Protein AF-A0A5B8SWQ3-F1 (afdb_monomer)

Solvent-accessible surface area (backbone atoms only — not comparable to full-atom values): 14819 Å² total; per-residue (Å²): 138,82,83,79,79,80,70,76,57,72,68,57,58,53,52,53,54,49,52,53,52,50,50,62,66,48,45,61,58,55,51,45,50,51,42,52,52,54,41,37,52,53,19,54,50,45,54,54,50,37,65,68,55,54,68,69,57,44,51,53,53,48,53,53,46,51,52,53,40,67,71,44,78,71,27,40,49,42,70,56,51,65,43,60,59,33,89,60,87,44,64,64,81,77,57,51,42,89,100,29,86,31,43,30,31,42,36,28,61,94,72,74,41,47,32,28,25,26,52,11,35,23,39,76,41,37,71,72,31,29,9,33,39,59,47,33,26,68,80,80,84,49,73,31,32,26,18,35,38,33,23,50,41,71,49,96,69,47,61,78,38,51,59,60,81,74,63,50,72,74,41,57,38,35,41,36,37,76,61,43,77,46,28,27,35,24,72,47,74,50,78,38,51,49,69,65,37,78,92,47,40,52,48,79,67,49,33,38,41,33,40,38,26,54,22,58,83,95,66,50,74,26,31,36,40,43,30,18,38,68,49,75,87,62,81,79,70,77,77,71,67,81,55,55,62,58,53,48,51,49,49,50,51,51,50,53,49,49,52,52,50,53,52,52,51,53,53,53,54,55,60,74,76,105

Secondary structure (DSSP, 8-state):
---------HHHHHHHHHHHHHHHHHHHHHHHHHHHHHHHHHHHHHHHHHHTS-HHHHHHHHHHHHHHHHH--S---HHHHHTTT-SS--------BTTBS-SEEEEEGGGTEEEEEEES--HHHHHHSEEEPTTSPP-SS-TT-EEEEE--S-BTTB-TTTTGGG--TT-EEEEEETTEEEEEEEEEEEEE-TT--GGGS--SS--EEEEEEEESTTT--EEEEEEEEEES--PPPP---TTHHHHHHHHHHHHHHHHHHHHHHHHHHHHH--

Structure (mmCIF, N/CA/C/O backbone):
data_AF-A0A5B8SWQ3-F1
#
_entry.id   AF-A0A5B8SWQ3-F1
#
loop_
_atom_site.group_PDB
_atom_site.id
_atom_site.type_symbol
_atom_site.label_atom_id
_atom_site.label_alt_id
_atom_site.label_comp_id
_atom_site.label_asym_id
_atom_site.label_entity_id
_atom_site.label_seq_id
_atom_site.pdbx_PDB_ins_code
_atom_site.Cartn_x
_atom_site.Cartn_y
_atom_site.Cartn_z
_atom_site.occupancy
_atom_site.B_iso_or_equiv
_atom_site.auth_seq_id
_atom_site.auth_comp_id
_atom_site.auth_asym_id
_atom_site.auth_atom_id
_atom_site.pdbx_PDB_model_num
ATOM 1 N N . MET A 1 1 ? -12.569 6.652 72.440 1.00 40.75 1 MET A N 1
ATOM 2 C CA . MET A 1 1 ? -12.370 7.111 71.049 1.00 40.75 1 MET A CA 1
ATOM 3 C C . MET A 1 1 ? -12.321 5.880 70.159 1.00 40.75 1 MET A C 1
ATOM 5 O O . MET A 1 1 ? -11.334 5.165 70.205 1.00 40.75 1 MET A O 1
ATOM 9 N N . VAL A 1 2 ? -13.402 5.562 69.443 1.00 41.56 2 VAL A N 1
ATOM 10 C CA . VAL A 1 2 ? -13.429 4.425 68.505 1.00 41.56 2 VAL A CA 1
ATOM 11 C C . VAL A 1 2 ? -13.401 5.006 67.098 1.00 41.56 2 VAL A C 1
ATOM 13 O O . VAL A 1 2 ? -14.299 5.759 66.724 1.00 41.56 2 VAL A O 1
ATOM 16 N N . ALA A 1 3 ? -12.333 4.711 66.360 1.00 46.09 3 ALA A N 1
ATOM 17 C CA . ALA A 1 3 ? -12.149 5.136 64.982 1.00 46.09 3 ALA A CA 1
ATOM 18 C C . ALA A 1 3 ? -13.256 4.531 64.103 1.00 46.09 3 ALA A C 1
ATOM 20 O O . ALA A 1 3 ? -13.408 3.310 64.032 1.00 46.09 3 ALA A O 1
ATOM 21 N N . ARG A 1 4 ? -14.050 5.384 63.442 1.00 47.22 4 ARG A N 1
ATOM 22 C CA . ARG A 1 4 ? -14.912 4.949 62.340 1.00 47.22 4 ARG A CA 1
ATOM 23 C C . ARG A 1 4 ? -14.001 4.591 61.173 1.00 47.22 4 ARG A C 1
ATOM 25 O O . ARG A 1 4 ? -13.456 5.469 60.516 1.00 47.22 4 ARG A O 1
ATOM 32 N N . ASN A 1 5 ? -13.839 3.297 60.929 1.00 51.16 5 ASN A N 1
ATOM 33 C CA . ASN A 1 5 ? -13.361 2.821 59.642 1.00 51.16 5 ASN A CA 1
ATOM 34 C C . ASN A 1 5 ? -14.458 3.126 58.619 1.00 51.16 5 ASN A C 1
ATOM 36 O O . ASN A 1 5 ? -15.431 2.379 58.505 1.00 51.16 5 ASN A O 1
ATOM 40 N N . ASP A 1 6 ? -14.315 4.244 57.910 1.00 56.41 6 ASP A N 1
ATOM 41 C CA . ASP A 1 6 ? -15.165 4.613 56.782 1.00 56.41 6 ASP A CA 1
ATOM 42 C C . ASP A 1 6 ? -14.929 3.617 55.636 1.00 56.41 6 ASP A C 1
ATOM 44 O O . ASP A 1 6 ? -14.142 3.830 54.715 1.00 56.41 6 ASP A O 1
ATOM 48 N N . CYS A 1 7 ? -15.606 2.469 55.714 1.00 56.03 7 CYS A N 1
ATOM 49 C CA . CYS A 1 7 ? -15.747 1.553 54.594 1.00 56.03 7 CYS A CA 1
ATOM 50 C C . CYS A 1 7 ? -16.421 2.313 53.451 1.00 56.03 7 CYS A C 1
ATOM 52 O O . CYS A 1 7 ? -17.582 2.716 53.567 1.00 56.03 7 CYS A O 1
ATOM 54 N N . MET A 1 8 ? -15.703 2.486 52.338 1.00 57.44 8 MET A N 1
ATOM 55 C CA . MET A 1 8 ? -16.282 3.029 51.113 1.00 57.44 8 MET A CA 1
ATOM 56 C C . MET A 1 8 ? -17.614 2.320 50.811 1.00 57.44 8 MET A C 1
ATOM 58 O O . MET A 1 8 ? -17.672 1.085 50.853 1.00 57.44 8 MET A O 1
ATOM 62 N N . PRO A 1 9 ? -18.699 3.051 50.491 1.00 68.12 9 PRO A N 1
ATOM 63 C CA . PRO A 1 9 ? -19.989 2.420 50.248 1.00 68.12 9 PRO A CA 1
ATOM 64 C C . PRO A 1 9 ? -19.844 1.426 49.091 1.00 68.12 9 PRO A C 1
ATOM 66 O O . PRO A 1 9 ? -19.345 1.809 48.036 1.00 68.12 9 PRO A O 1
ATOM 69 N N . LYS A 1 10 ? -20.316 0.177 49.240 1.00 67.00 10 LYS A N 1
ATOM 70 C CA . LYS A 1 10 ? -20.204 -0.907 48.226 1.00 67.00 10 LYS A CA 1
ATOM 71 C C . LYS A 1 10 ? -20.553 -0.485 46.783 1.00 67.00 10 LYS A C 1
ATOM 73 O O . LYS A 1 10 ? -20.048 -1.060 45.819 1.00 67.00 10 LYS A O 1
ATOM 78 N N . LYS A 1 11 ? -21.394 0.544 46.625 1.00 67.00 11 LYS A N 1
ATOM 79 C CA . LYS A 1 11 ? -21.750 1.150 45.332 1.00 67.00 11 LYS A CA 1
ATOM 80 C C . LYS A 1 11 ? -20.568 1.835 44.629 1.00 67.00 11 LYS A C 1
ATOM 82 O O . LYS A 1 11 ? -20.451 1.712 43.420 1.00 67.00 11 LYS A O 1
ATOM 87 N N . TRP A 1 12 ? -19.673 2.497 45.363 1.00 72.50 12 TRP A N 1
ATOM 88 C CA . TRP A 1 12 ? -18.502 3.182 44.802 1.00 72.50 12 TRP A CA 1
ATOM 89 C C . TRP A 1 12 ? -17.465 2.209 44.249 1.00 72.50 12 TRP A C 1
ATOM 91 O O . TRP A 1 12 ? -16.939 2.429 43.161 1.00 72.50 12 TRP A O 1
ATOM 101 N N . PHE A 1 13 ? -17.221 1.109 44.962 1.00 77.94 13 PHE A N 1
ATOM 102 C CA . PHE A 1 13 ? -16.322 0.057 44.493 1.00 77.94 13 PHE A CA 1
ATOM 103 C C . PHE A 1 13 ? -16.806 -0.537 43.161 1.00 77.94 13 PHE A C 1
ATOM 105 O O . PHE A 1 13 ? -16.041 -0.634 42.206 1.00 77.94 13 PHE A O 1
ATOM 112 N N . SER A 1 14 ? -18.105 -0.836 43.065 1.00 75.31 14 SER A N 1
ATOM 113 C CA . SER A 1 14 ? -18.714 -1.389 41.846 1.00 75.31 14 SER A CA 1
ATOM 114 C C . SER A 1 14 ? -18.610 -0.426 40.654 1.00 75.31 14 SER A C 1
ATOM 116 O O . SER A 1 14 ? -18.274 -0.842 39.547 1.00 75.31 14 SER A O 1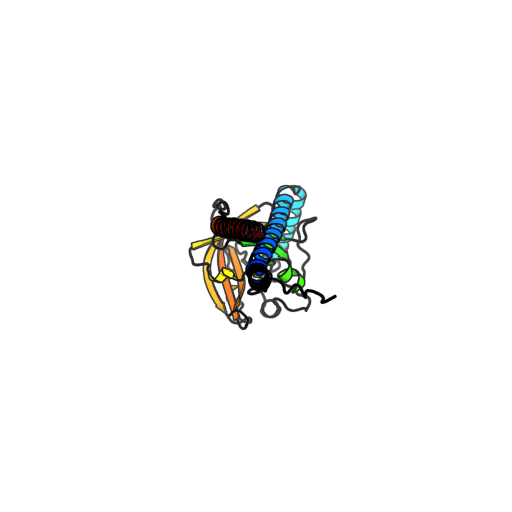
ATOM 118 N N . THR A 1 15 ? -18.833 0.872 40.880 1.00 77.94 15 THR A N 1
ATOM 119 C CA . THR A 1 15 ? -18.678 1.910 39.849 1.00 77.94 15 THR A CA 1
ATOM 120 C C . THR A 1 15 ? -17.238 2.026 39.350 1.00 77.94 15 THR A C 1
ATOM 122 O O . THR A 1 15 ? -17.013 2.154 38.148 1.00 77.94 15 THR A O 1
ATOM 125 N N . LEU A 1 16 ? -16.257 1.968 40.252 1.00 81.38 16 LEU A N 1
ATOM 126 C CA . LEU A 1 16 ? -14.844 2.107 39.902 1.00 81.38 16 LEU A CA 1
ATOM 127 C C . LEU A 1 16 ? -14.340 0.908 39.086 1.00 81.38 16 LEU A C 1
ATOM 129 O O . LEU A 1 16 ? -13.642 1.091 38.091 1.00 81.38 16 LEU A O 1
ATOM 133 N N . VAL A 1 17 ? -14.765 -0.305 39.449 1.00 87.12 17 VAL A N 1
ATOM 134 C CA . VAL A 1 17 ? -14.481 -1.525 38.676 1.00 87.12 17 VAL A CA 1
ATOM 135 C C . VAL A 1 17 ? -15.107 -1.452 37.279 1.00 87.12 17 VAL A C 1
ATOM 137 O O . VAL A 1 17 ? -14.447 -1.783 36.296 1.00 87.12 17 VAL A O 1
ATOM 140 N N . PHE A 1 18 ? -16.347 -0.963 37.164 1.00 85.50 18 PHE A N 1
ATOM 141 C CA . PHE A 1 18 ? -17.003 -0.785 35.865 1.00 85.50 18 PHE A CA 1
ATOM 142 C C . PHE A 1 18 ? -16.277 0.240 34.979 1.00 85.50 18 PHE A C 1
ATOM 144 O O . PHE A 1 18 ? -16.038 -0.028 33.803 1.00 85.50 18 PHE A O 1
ATOM 151 N N . LEU A 1 19 ? -15.884 1.390 35.541 1.00 82.56 19 LEU A N 1
ATOM 152 C CA . LEU A 1 19 ? -15.109 2.422 34.842 1.00 82.56 19 LEU A CA 1
ATOM 153 C C . LEU A 1 19 ? -13.792 1.870 34.300 1.00 82.56 19 LEU A C 1
ATOM 155 O O . LEU A 1 19 ? -13.460 2.086 33.135 1.00 82.56 19 LEU A O 1
ATOM 159 N N . LEU A 1 20 ? -13.069 1.127 35.136 1.00 87.94 20 LEU A N 1
ATOM 160 C CA . LEU A 1 20 ? -11.820 0.491 34.744 1.00 87.94 20 LEU A CA 1
ATOM 161 C C . LEU A 1 20 ? -12.048 -0.499 33.590 1.00 87.94 20 LEU A C 1
ATOM 163 O O . LEU A 1 20 ? -11.328 -0.452 32.594 1.00 87.94 20 LEU A O 1
ATOM 167 N N . GLY A 1 21 ? -13.089 -1.334 33.677 1.00 87.88 21 GLY A N 1
ATOM 168 C CA . GLY A 1 21 ? -13.463 -2.270 32.614 1.00 87.88 21 GLY A CA 1
ATOM 169 C C . GLY A 1 21 ? -13.835 -1.579 31.298 1.00 87.88 21 GLY A C 1
ATOM 170 O O . GLY A 1 21 ? -13.396 -2.006 30.231 1.00 87.88 21 GLY A O 1
ATOM 171 N N . PHE A 1 22 ? -14.582 -0.475 31.360 1.00 84.69 22 PHE A N 1
ATOM 172 C CA . PHE A 1 22 ? -14.957 0.303 30.179 1.00 84.69 22 PHE A CA 1
ATOM 173 C C . PHE A 1 22 ? -13.742 0.953 29.507 1.00 84.69 22 PHE A C 1
ATOM 175 O O . PHE A 1 22 ? -13.608 0.884 28.287 1.00 84.69 22 PHE A O 1
ATOM 182 N N . VAL A 1 23 ? -12.819 1.531 30.284 1.00 85.50 23 VAL A N 1
ATOM 183 C CA . VAL A 1 23 ? -11.571 2.103 29.749 1.00 85.50 23 VAL A CA 1
ATOM 184 C C . VAL A 1 23 ? -10.739 1.029 29.051 1.00 85.50 23 VAL A C 1
ATOM 186 O O . VAL A 1 23 ? -10.285 1.248 27.928 1.00 85.50 23 VAL A O 1
ATOM 189 N N . ILE A 1 24 ? -10.591 -0.147 29.670 1.00 89.56 24 ILE A N 1
ATOM 190 C CA . ILE A 1 24 ? -9.885 -1.284 29.067 1.00 89.56 24 ILE A CA 1
ATOM 191 C C . ILE A 1 24 ? -10.553 -1.684 27.745 1.00 89.56 24 ILE A C 1
ATOM 193 O O . ILE A 1 24 ? -9.863 -1.806 26.735 1.00 89.56 24 ILE A O 1
ATOM 197 N N . PHE A 1 25 ? -11.884 -1.806 27.721 1.00 86.81 25 PHE A N 1
ATOM 198 C CA . PHE A 1 25 ? -12.645 -2.193 26.531 1.00 86.81 25 PHE A CA 1
ATOM 199 C C . PHE A 1 25 ? -12.560 -1.173 25.384 1.00 86.81 25 PHE A C 1
ATOM 201 O O . PHE A 1 25 ? -12.414 -1.561 24.227 1.00 86.81 25 PHE A O 1
ATOM 208 N N . VAL A 1 26 ? -12.633 0.128 25.681 1.00 82.88 26 VAL A N 1
ATOM 209 C CA . VAL A 1 26 ? -12.618 1.196 24.664 1.00 82.88 26 VAL A CA 1
ATOM 210 C C . VAL A 1 26 ? -11.203 1.487 24.148 1.00 82.88 26 VAL A C 1
ATOM 212 O O . VAL A 1 26 ? -11.034 1.868 22.987 1.00 82.88 26 VAL A O 1
ATOM 215 N N . SER A 1 27 ? -10.174 1.274 24.974 1.00 84.50 27 SER A N 1
ATOM 216 C CA . SER A 1 27 ? -8.779 1.568 24.627 1.00 84.50 27 SER A CA 1
ATOM 217 C C . SER A 1 27 ? -8.283 0.982 23.289 1.00 84.50 27 SER A C 1
ATOM 219 O O . SER A 1 27 ? -7.715 1.761 22.516 1.00 84.50 27 SER A O 1
ATOM 221 N N . PRO A 1 28 ? -8.514 -0.302 22.921 1.00 80.38 28 PRO A N 1
ATOM 222 C CA . PRO A 1 28 ? -8.038 -0.834 21.643 1.00 80.38 28 PRO A CA 1
ATOM 223 C C . PRO A 1 28 ? -8.661 -0.124 20.435 1.00 80.38 28 PRO A C 1
ATOM 225 O O . PRO A 1 28 ? -7.962 0.120 19.454 1.00 80.38 28 PRO A O 1
ATOM 228 N N . PHE A 1 29 ? -9.935 0.278 20.507 1.00 78.69 29 PHE A N 1
ATOM 229 C CA . PHE A 1 29 ? -10.613 0.981 19.412 1.00 78.69 29 PHE A CA 1
ATOM 230 C C . PHE A 1 29 ? -10.055 2.393 19.210 1.00 78.69 29 PHE A C 1
ATOM 232 O O . PHE A 1 29 ? -9.811 2.808 18.075 1.00 78.69 29 PHE A O 1
ATOM 239 N N . LEU A 1 30 ? -9.794 3.117 20.303 1.00 78.44 30 LEU A N 1
ATOM 240 C CA . LEU A 1 30 ? -9.184 4.449 20.240 1.00 78.44 30 LEU A CA 1
ATOM 241 C C . LEU A 1 30 ? -7.762 4.389 19.674 1.00 78.44 30 LEU A C 1
ATOM 243 O O . LEU A 1 30 ? -7.411 5.184 18.799 1.00 78.44 30 LEU A O 1
ATOM 247 N N . LEU A 1 31 ? -6.958 3.424 20.131 1.00 79.94 31 LEU A N 1
ATOM 248 C CA . LEU A 1 31 ? -5.599 3.217 19.630 1.00 79.94 31 LEU A CA 1
ATOM 249 C C . LEU A 1 31 ? -5.601 2.822 18.150 1.00 79.94 31 LEU A C 1
ATOM 251 O O . LEU A 1 31 ? -4.835 3.379 17.363 1.00 79.94 31 LEU A O 1
ATOM 255 N N . GLN A 1 32 ? -6.499 1.922 17.740 1.00 72.38 32 GLN A N 1
ATOM 256 C CA . GLN A 1 32 ? -6.633 1.512 16.343 1.00 72.38 32 GLN A CA 1
ATOM 257 C C . GLN A 1 32 ? -7.029 2.690 15.441 1.00 72.38 32 GLN A C 1
ATOM 259 O O . GLN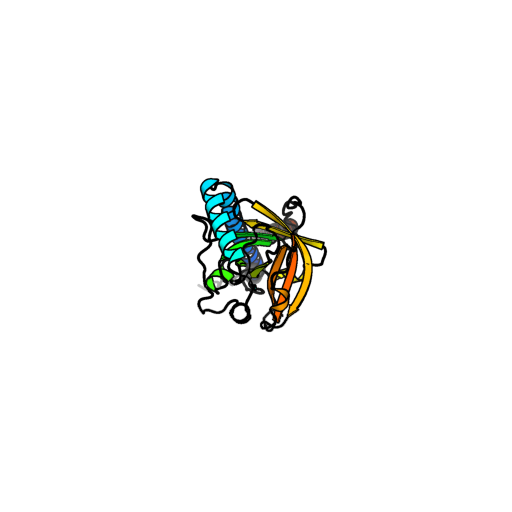 A 1 32 ? -6.417 2.891 14.389 1.00 72.38 32 GLN A O 1
ATOM 264 N N . GLY A 1 33 ? -7.990 3.514 15.873 1.00 73.31 33 GLY A N 1
ATOM 265 C CA . GLY A 1 33 ? -8.382 4.735 15.166 1.00 73.31 33 GLY A CA 1
ATOM 266 C C . GLY A 1 33 ? -7.234 5.742 15.052 1.00 73.31 33 GLY A C 1
ATOM 267 O O . GLY A 1 33 ? -6.962 6.257 13.965 1.00 73.31 33 GLY A O 1
ATOM 268 N N . TYR A 1 34 ? -6.496 5.969 16.141 1.00 79.12 34 TYR A N 1
ATOM 269 C CA . TYR A 1 34 ? -5.313 6.831 16.146 1.00 79.12 34 TYR A CA 1
ATOM 270 C C . TYR A 1 34 ? -4.245 6.357 15.147 1.00 79.12 34 TYR A C 1
ATOM 272 O O . TYR A 1 34 ? -3.711 7.154 14.368 1.00 79.12 34 TYR A O 1
ATOM 280 N N . HIS A 1 35 ? -3.948 5.055 15.123 1.00 76.31 35 HIS A N 1
ATOM 281 C CA . HIS A 1 35 ? -2.972 4.490 14.194 1.00 76.31 35 HIS A CA 1
ATOM 282 C C . HIS A 1 35 ? -3.412 4.618 12.734 1.00 76.31 35 HIS A C 1
ATOM 284 O O . HIS A 1 35 ? -2.594 5.010 11.896 1.00 76.31 35 HIS A O 1
ATOM 290 N N . ALA A 1 36 ? -4.691 4.369 12.437 1.00 72.88 36 ALA A N 1
ATOM 291 C CA . ALA A 1 36 ? -5.248 4.556 11.100 1.00 72.88 36 ALA A CA 1
ATOM 292 C C . ALA A 1 36 ? -5.110 6.017 10.639 1.00 72.88 36 ALA A C 1
ATOM 294 O O . ALA A 1 36 ? -4.574 6.283 9.560 1.00 72.88 36 ALA A O 1
ATOM 295 N N . LEU A 1 37 ? -5.485 6.983 11.486 1.00 76.69 37 LEU A N 1
ATOM 296 C CA . LEU A 1 37 ? -5.338 8.408 11.179 1.00 76.69 37 LEU A CA 1
ATOM 297 C C . LEU A 1 37 ? -3.880 8.782 10.904 1.00 76.69 37 LEU A C 1
ATOM 299 O O . LEU A 1 37 ? -3.591 9.425 9.895 1.00 76.69 37 LEU A O 1
ATOM 303 N N . ARG A 1 38 ? -2.939 8.333 11.738 1.00 80.25 38 ARG A N 1
ATOM 304 C CA . ARG A 1 38 ? -1.516 8.633 11.542 1.00 80.25 38 ARG A CA 1
ATOM 305 C C . ARG A 1 38 ? -0.988 8.103 10.204 1.00 80.25 38 ARG A C 1
ATOM 307 O O . ARG A 1 38 ? -0.227 8.806 9.544 1.00 80.25 38 ARG A O 1
ATOM 314 N N . GLN A 1 39 ? -1.396 6.903 9.780 1.00 74.94 39 GLN A N 1
ATOM 315 C CA . GLN A 1 39 ? -0.998 6.342 8.481 1.00 74.94 39 GLN A CA 1
ATOM 316 C C . GLN A 1 39 ? -1.523 7.184 7.313 1.00 74.94 39 GLN A C 1
ATOM 318 O O . GLN A 1 39 ? -0.750 7.553 6.426 1.00 74.94 39 GLN A O 1
ATOM 323 N N . THR A 1 40 ? -2.800 7.574 7.365 1.00 81.94 40 THR A N 1
ATOM 324 C CA . THR A 1 40 ? -3.392 8.441 6.335 1.00 81.94 40 THR A CA 1
ATOM 325 C C . THR A 1 40 ? -2.741 9.823 6.281 1.00 81.94 40 THR A C 1
ATOM 327 O O . THR A 1 40 ? -2.576 10.384 5.204 1.00 81.94 40 THR A O 1
ATOM 330 N N . GLN A 1 41 ? -2.312 10.378 7.417 1.00 85.75 41 GLN A N 1
ATOM 331 C CA . GLN A 1 41 ? -1.615 11.664 7.451 1.00 85.75 41 GLN A CA 1
ATOM 332 C C . GLN A 1 41 ? -0.242 11.606 6.779 1.00 85.75 41 GLN A C 1
ATOM 334 O O . GLN A 1 41 ? 0.142 12.574 6.121 1.00 85.75 41 GLN A O 1
ATOM 339 N N . VAL A 1 42 ? 0.496 10.501 6.940 1.00 87.62 42 VAL A N 1
ATOM 340 C CA . VAL A 1 42 ? 1.777 10.294 6.248 1.00 87.62 42 VAL A CA 1
ATOM 341 C C . VAL A 1 42 ? 1.541 10.207 4.745 1.00 87.62 42 VAL A C 1
ATOM 343 O O . VAL A 1 42 ? 2.162 10.970 4.016 1.00 87.62 42 VAL A O 1
ATOM 346 N N . ALA A 1 43 ? 0.599 9.377 4.291 1.00 87.50 43 ALA A N 1
ATOM 347 C CA . ALA A 1 43 ? 0.255 9.263 2.873 1.00 87.50 43 ALA A CA 1
ATOM 348 C C . ALA A 1 43 ? -0.155 10.621 2.264 1.00 87.50 43 ALA A C 1
ATOM 350 O O . ALA A 1 43 ? 0.458 11.077 1.305 1.00 87.50 43 ALA A O 1
ATOM 351 N N . ARG A 1 44 ? -1.038 11.378 2.929 1.00 89.00 44 ARG A N 1
ATOM 352 C CA . ARG A 1 44 ? -1.418 12.733 2.487 1.00 89.00 44 ARG A CA 1
ATOM 353 C C . ARG A 1 44 ? -0.245 13.713 2.400 1.00 89.00 44 ARG A C 1
ATOM 355 O O . ARG A 1 44 ? -0.303 14.662 1.622 1.00 89.00 44 ARG A O 1
ATOM 362 N N . LYS A 1 45 ? 0.790 13.568 3.239 1.00 89.88 45 LYS A N 1
ATOM 363 C CA . LYS A 1 45 ? 2.013 14.385 3.130 1.00 89.88 45 LYS A CA 1
ATOM 364 C C . LYS A 1 45 ? 2.802 14.016 1.873 1.00 89.88 45 LYS A C 1
ATOM 366 O O . LYS A 1 45 ? 3.282 14.930 1.210 1.00 89.88 45 LYS A O 1
ATOM 371 N N . VAL A 1 46 ? 2.896 12.723 1.549 1.00 89.19 46 VAL A N 1
ATOM 372 C CA . VAL A 1 46 ? 3.516 12.233 0.306 1.00 89.19 46 VAL A CA 1
ATOM 373 C C . VAL A 1 46 ? 2.784 12.807 -0.906 1.00 89.19 46 VAL A C 1
ATOM 375 O O . VAL A 1 46 ? 3.430 13.414 -1.753 1.00 89.19 46 VAL A O 1
ATOM 378 N N . ASP A 1 47 ? 1.450 12.724 -0.942 1.00 89.75 47 ASP A N 1
ATOM 379 C CA . ASP A 1 47 ? 0.651 13.244 -2.063 1.00 89.75 47 ASP A CA 1
ATOM 380 C C . ASP A 1 47 ? 0.858 14.746 -2.260 1.00 89.75 47 ASP A C 1
ATOM 382 O O . ASP A 1 47 ? 1.145 15.200 -3.368 1.00 89.75 47 ASP A O 1
ATOM 386 N N . ARG A 1 48 ? 0.787 15.526 -1.171 1.00 89.38 48 ARG A N 1
ATOM 387 C CA . ARG A 1 48 ? 1.050 16.970 -1.231 1.00 89.38 48 ARG A CA 1
ATOM 388 C C . ARG A 1 48 ? 2.459 17.263 -1.725 1.00 89.38 48 ARG A C 1
ATOM 390 O O . ARG A 1 48 ? 2.621 18.141 -2.564 1.00 89.38 48 ARG A O 1
ATOM 397 N N . ARG A 1 49 ? 3.473 16.540 -1.234 1.00 89.31 49 ARG A N 1
ATOM 398 C CA . ARG A 1 49 ? 4.857 16.758 -1.671 1.00 89.31 49 ARG A CA 1
ATOM 399 C C . ARG A 1 49 ? 4.994 16.467 -3.159 1.00 89.31 49 ARG A C 1
ATOM 401 O O . ARG A 1 49 ? 5.515 17.318 -3.871 1.00 89.31 49 ARG A O 1
ATOM 408 N N . ALA A 1 50 ? 4.450 15.342 -3.619 1.00 87.75 50 ALA A N 1
ATOM 409 C CA . ALA A 1 50 ? 4.459 14.933 -5.017 1.00 87.75 50 ALA A CA 1
ATOM 410 C C . ALA A 1 50 ? 3.809 15.972 -5.948 1.00 87.75 50 ALA A C 1
ATOM 412 O O . ALA A 1 50 ? 4.320 16.205 -7.037 1.00 87.75 50 ALA A O 1
ATOM 413 N N . MET A 1 51 ? 2.732 16.633 -5.507 1.00 87.38 51 MET A N 1
ATOM 414 C CA . MET A 1 51 ? 2.069 17.708 -6.262 1.00 87.38 51 MET A CA 1
ATOM 415 C C . MET A 1 51 ? 2.875 19.018 -6.318 1.00 87.38 51 MET A C 1
ATOM 417 O O . MET A 1 51 ? 2.645 19.833 -7.203 1.00 87.38 51 MET A O 1
ATOM 421 N N . THR A 1 52 ? 3.803 19.234 -5.381 1.00 90.56 52 THR A N 1
ATOM 422 C CA . THR A 1 52 ? 4.632 20.457 -5.290 1.00 90.56 52 THR A CA 1
ATOM 423 C C . THR A 1 52 ? 6.037 20.306 -5.877 1.00 90.56 52 THR A C 1
ATOM 425 O O . THR A 1 52 ? 6.837 21.235 -5.780 1.00 90.56 52 THR A O 1
ATOM 428 N N . LEU A 1 53 ? 6.380 19.134 -6.419 1.00 88.50 53 LEU A N 1
ATOM 429 C CA . LEU A 1 53 ? 7.691 18.909 -7.026 1.00 88.50 53 LEU A CA 1
ATOM 430 C C . LEU A 1 53 ? 7.838 19.723 -8.313 1.00 88.50 53 LEU A C 1
ATOM 432 O O . LEU A 1 53 ? 6.904 19.829 -9.105 1.00 88.50 53 LEU A O 1
ATOM 436 N N . ASP A 1 54 ? 9.047 20.232 -8.546 1.00 92.25 54 ASP A N 1
ATOM 437 C CA . ASP A 1 54 ? 9.407 20.852 -9.818 1.00 92.25 54 ASP A CA 1
ATOM 438 C C . ASP A 1 54 ? 9.267 19.834 -10.963 1.00 92.25 54 ASP A C 1
ATOM 440 O O . ASP A 1 54 ? 9.689 18.677 -10.859 1.00 92.25 54 ASP A O 1
ATOM 444 N N . THR A 1 55 ? 8.718 20.292 -12.085 1.00 91.75 55 THR A N 1
ATOM 445 C CA . THR A 1 55 ? 8.599 19.539 -13.335 1.00 91.75 55 THR A CA 1
ATOM 446 C C . THR A 1 55 ? 9.941 18.944 -13.772 1.00 91.75 55 THR A C 1
ATOM 448 O O . THR A 1 55 ? 9.980 17.806 -14.243 1.00 91.75 55 THR A O 1
ATOM 451 N N . GLN A 1 56 ? 11.059 19.659 -13.592 1.00 93.12 56 GLN A N 1
ATOM 452 C CA . GLN A 1 56 ? 12.384 19.128 -13.933 1.00 93.12 56 GLN A CA 1
ATOM 453 C C . GLN A 1 56 ? 12.742 17.900 -13.088 1.00 93.12 56 GLN A C 1
ATOM 455 O O . GLN A 1 56 ? 13.190 16.885 -13.629 1.00 93.12 56 GLN A O 1
ATOM 460 N N . VAL A 1 57 ? 12.479 17.962 -11.781 1.00 91.06 57 VAL A N 1
ATOM 461 C CA . VAL A 1 57 ? 12.709 16.855 -10.844 1.00 91.06 57 VAL A CA 1
ATOM 462 C C . VAL A 1 57 ? 11.791 15.678 -11.174 1.00 91.06 57 VAL A C 1
ATOM 464 O O . VAL A 1 57 ? 12.256 14.543 -11.267 1.00 91.06 57 VAL A O 1
ATOM 467 N N . VAL A 1 58 ? 10.505 15.935 -11.432 1.00 91.69 58 VAL A N 1
ATOM 468 C CA . VAL A 1 58 ? 9.538 14.901 -11.842 1.00 91.69 58 VAL A CA 1
ATOM 469 C C . VAL A 1 58 ? 10.000 14.191 -13.116 1.00 91.69 58 VAL A C 1
ATOM 471 O O . VAL A 1 58 ? 9.985 12.960 -13.173 1.00 91.69 58 VAL A O 1
ATOM 474 N N . ASN A 1 59 ? 10.473 14.933 -14.118 1.00 92.88 59 ASN A N 1
ATOM 475 C CA . ASN A 1 59 ? 10.973 14.363 -15.369 1.00 92.88 59 ASN A CA 1
ATOM 476 C C . ASN A 1 59 ? 12.238 13.519 -15.162 1.00 92.88 59 ASN A C 1
ATOM 478 O O . ASN A 1 59 ? 12.360 12.441 -15.744 1.00 92.88 59 ASN A O 1
ATOM 482 N N . GLN A 1 60 ? 13.172 13.972 -14.321 1.00 93.38 60 GLN A N 1
ATOM 483 C CA . GLN A 1 60 ? 14.372 13.202 -13.978 1.00 93.38 60 GLN A CA 1
ATOM 484 C C . GLN A 1 60 ? 14.022 11.889 -13.266 1.00 93.38 60 GLN A C 1
ATOM 486 O O . GLN A 1 60 ? 14.525 10.828 -13.641 1.00 93.38 60 GLN A O 1
ATOM 491 N N . LEU A 1 61 ? 13.127 11.941 -12.275 1.00 92.19 61 LEU A N 1
ATOM 492 C CA . LEU A 1 61 ? 12.674 10.760 -11.538 1.00 92.19 61 LEU A CA 1
ATOM 493 C C . LEU A 1 61 ? 11.894 9.794 -12.431 1.00 92.19 61 LEU A C 1
ATOM 495 O O . LEU A 1 61 ? 12.110 8.588 -12.343 1.00 92.19 61 LEU A O 1
ATOM 499 N N . THR A 1 62 ? 11.054 10.313 -13.329 1.00 93.19 62 THR A N 1
ATOM 500 C CA . THR A 1 62 ? 10.313 9.502 -14.306 1.00 93.19 62 THR A CA 1
ATOM 501 C C . THR A 1 62 ? 11.282 8.751 -15.216 1.00 93.19 62 THR A C 1
ATOM 503 O O . THR A 1 62 ? 11.215 7.529 -15.291 1.00 93.19 62 THR A O 1
ATOM 506 N N . LYS A 1 63 ? 12.275 9.436 -15.801 1.00 93.44 63 LYS A N 1
ATOM 507 C CA . LYS A 1 63 ? 13.313 8.792 -16.629 1.00 93.44 63 LYS A CA 1
ATOM 508 C C . LYS A 1 63 ? 14.113 7.741 -15.856 1.00 93.44 63 LYS A C 1
ATOM 510 O O . LYS A 1 63 ? 14.433 6.680 -16.392 1.0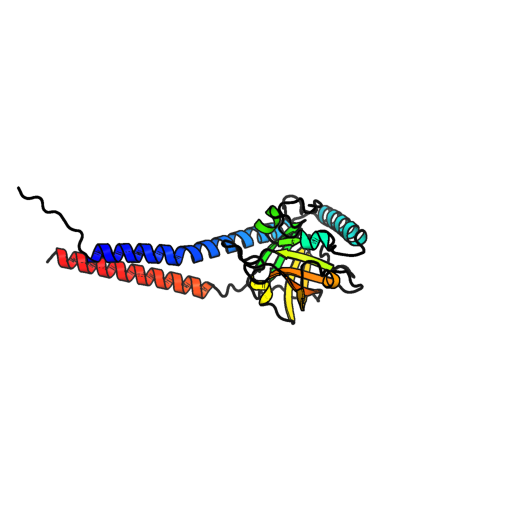0 93.44 63 LYS A O 1
ATOM 515 N N . LYS A 1 64 ? 14.447 8.014 -14.588 1.00 92.44 64 LYS A N 1
ATOM 516 C CA . LYS A 1 64 ? 15.128 7.046 -13.710 1.00 92.44 64 LYS A CA 1
ATOM 517 C C . LYS A 1 64 ? 14.259 5.803 -13.481 1.00 92.44 64 LYS A C 1
ATOM 519 O O . LYS A 1 64 ? 14.779 4.688 -13.529 1.00 92.44 64 LYS A O 1
ATOM 524 N N . ALA A 1 65 ? 12.958 5.985 -13.258 1.00 92.00 65 ALA A N 1
ATOM 525 C CA . ALA A 1 65 ? 12.011 4.897 -13.052 1.00 92.00 65 ALA A CA 1
ATOM 526 C C . ALA A 1 65 ? 11.784 4.069 -14.329 1.00 92.00 65 ALA A C 1
ATOM 528 O O . ALA A 1 65 ? 11.851 2.844 -14.276 1.00 92.00 65 ALA A O 1
ATOM 529 N N . GLU A 1 66 ? 11.633 4.712 -15.488 1.00 92.50 66 GLU A N 1
ATOM 530 C CA . GLU A 1 66 ? 11.529 4.046 -16.795 1.00 92.50 66 GLU A CA 1
ATOM 531 C C . GLU A 1 66 ? 12.777 3.212 -17.102 1.00 92.50 66 GLU A C 1
ATOM 533 O O . GLU A 1 66 ? 12.677 2.047 -17.486 1.00 92.50 66 GLU A O 1
ATOM 538 N N . LYS A 1 67 ? 13.975 3.766 -16.862 1.00 91.56 67 LYS A N 1
ATOM 539 C CA . LYS A 1 67 ? 15.236 3.031 -17.035 1.00 91.56 67 LYS A CA 1
ATOM 540 C C . LYS A 1 67 ? 15.263 1.757 -16.186 1.00 91.56 67 LYS A C 1
ATOM 542 O O . LYS A 1 67 ? 15.680 0.712 -16.683 1.00 91.56 67 LYS A O 1
ATOM 547 N N . ARG A 1 68 ? 14.792 1.830 -14.936 1.00 88.62 68 ARG A N 1
ATOM 548 C CA . ARG A 1 68 ? 14.682 0.674 -14.032 1.00 88.62 68 ARG A CA 1
ATOM 549 C C . ARG A 1 68 ? 13.643 -0.340 -14.515 1.00 88.62 68 ARG A C 1
ATOM 551 O O . ARG A 1 68 ? 13.907 -1.543 -14.484 1.00 88.62 68 ARG A O 1
ATOM 558 N N . ASN A 1 69 ? 12.486 0.126 -14.978 1.00 91.19 69 ASN A N 1
ATOM 559 C CA . ASN A 1 69 ? 11.448 -0.743 -15.529 1.00 91.19 69 ASN A CA 1
ATOM 560 C C . ASN A 1 69 ? 11.969 -1.511 -16.752 1.00 91.19 69 ASN A C 1
ATOM 562 O O . ASN A 1 69 ? 11.738 -2.716 -16.851 1.00 91.19 69 ASN A O 1
ATOM 566 N N . ASN A 1 70 ? 12.741 -0.849 -17.616 1.00 87.88 70 ASN A N 1
ATOM 567 C CA . ASN A 1 70 ? 13.299 -1.432 -18.837 1.00 87.88 70 ASN A CA 1
ATOM 568 C C . ASN A 1 70 ? 14.491 -2.367 -18.585 1.00 87.88 70 ASN A C 1
ATOM 570 O O . ASN A 1 70 ? 14.681 -3.328 -19.331 1.00 87.88 70 ASN A O 1
ATOM 574 N N . SER A 1 71 ? 15.291 -2.131 -17.538 1.00 84.88 71 SER A N 1
ATOM 575 C CA . SER A 1 71 ? 16.395 -3.033 -17.181 1.00 84.88 71 SER A CA 1
ATOM 576 C C . SER A 1 71 ? 15.914 -4.367 -16.610 1.00 84.88 71 SER A C 1
ATOM 578 O O . SER A 1 71 ? 16.638 -5.357 -16.669 1.00 84.88 71 SER A O 1
ATOM 580 N N . ASN A 1 72 ? 14.699 -4.411 -16.060 1.00 76.06 72 ASN A N 1
ATOM 581 C CA . ASN A 1 72 ? 14.187 -5.574 -15.350 1.00 76.06 72 ASN A CA 1
ATOM 582 C C . ASN A 1 72 ? 13.204 -6.370 -16.220 1.00 76.06 72 ASN A C 1
ATOM 584 O O . ASN A 1 72 ? 12.004 -6.098 -16.216 1.00 76.06 72 ASN A O 1
ATOM 588 N N . LYS A 1 73 ? 13.709 -7.310 -17.027 1.00 67.62 73 LYS A N 1
ATOM 589 C CA . LYS A 1 73 ? 12.907 -7.977 -18.072 1.00 67.62 73 LYS A CA 1
ATOM 590 C C . LYS A 1 73 ? 12.001 -9.104 -17.565 1.00 67.62 73 LYS A C 1
ATOM 592 O O . LYS A 1 73 ? 10.952 -9.326 -18.153 1.00 67.62 73 LYS A O 1
ATOM 597 N N . THR A 1 74 ? 12.387 -9.809 -16.504 1.00 68.75 74 THR A N 1
ATOM 598 C CA . THR A 1 74 ? 11.737 -11.065 -16.077 1.00 68.75 74 THR A CA 1
ATOM 599 C C . THR A 1 74 ? 10.711 -10.894 -14.953 1.00 68.75 74 THR A C 1
ATOM 601 O O . THR A 1 74 ? 9.874 -11.771 -14.762 1.00 68.75 74 THR A O 1
ATOM 604 N N . GLY A 1 75 ? 10.715 -9.754 -14.253 1.00 72.69 75 GLY A N 1
ATOM 605 C CA . GLY A 1 75 ? 9.809 -9.485 -13.134 1.00 72.69 75 GLY A CA 1
ATOM 606 C C . GLY A 1 75 ? 10.369 -9.955 -11.788 1.00 72.69 75 GLY A C 1
ATOM 607 O O . GLY A 1 75 ? 11.573 -9.907 -11.544 1.00 72.69 75 GLY A O 1
ATOM 608 N N . VAL A 1 76 ? 9.477 -10.358 -10.887 1.00 83.56 76 VAL A N 1
ATOM 609 C CA . VAL A 1 76 ? 9.805 -10.715 -9.500 1.00 83.56 76 VAL A CA 1
ATOM 610 C C . VAL A 1 76 ? 10.443 -12.104 -9.420 1.00 83.56 76 VAL A C 1
ATOM 612 O O . VAL A 1 76 ? 9.902 -13.063 -9.964 1.00 83.56 76 VAL A O 1
ATOM 615 N N . SER A 1 77 ? 11.563 -12.230 -8.701 1.00 84.50 77 SER A N 1
ATOM 616 C CA . SER A 1 77 ? 12.205 -13.525 -8.456 1.00 84.50 77 SER A CA 1
ATOM 617 C C . SER A 1 77 ? 11.601 -14.256 -7.253 1.00 84.50 77 SER A C 1
ATOM 619 O O . SER A 1 77 ? 11.070 -13.654 -6.314 1.00 84.50 77 SER A O 1
ATOM 621 N N . GLU A 1 78 ? 11.753 -15.579 -7.255 1.00 84.38 78 GLU A N 1
ATOM 622 C CA . GLU A 1 78 ? 11.350 -16.448 -6.149 1.00 84.38 78 GLU A CA 1
ATOM 623 C C . GLU A 1 78 ? 12.022 -16.055 -4.825 1.00 84.38 78 GLU A C 1
ATOM 625 O O . GLU A 1 78 ? 11.359 -15.897 -3.798 1.00 84.38 78 GLU A O 1
ATOM 630 N N . SER A 1 79 ? 13.335 -15.805 -4.854 1.00 82.69 79 SER A N 1
ATOM 631 C CA . SER A 1 79 ? 14.108 -15.428 -3.667 1.00 82.69 79 SER A CA 1
ATOM 632 C C . SER A 1 79 ? 13.637 -14.107 -3.051 1.00 82.69 79 SER A C 1
ATOM 634 O O . SER A 1 79 ? 13.619 -13.970 -1.825 1.00 82.69 79 SER A O 1
ATOM 636 N N . THR A 1 80 ? 13.196 -13.147 -3.871 1.00 84.75 80 THR A N 1
ATOM 637 C CA . THR A 1 80 ? 12.631 -11.884 -3.384 1.00 84.75 80 THR A CA 1
ATOM 638 C C . THR A 1 80 ? 11.244 -12.077 -2.762 1.00 84.75 80 THR A C 1
ATOM 640 O O . THR A 1 80 ? 10.934 -11.463 -1.742 1.00 84.75 80 THR A O 1
ATOM 643 N N . MET A 1 81 ? 10.413 -12.969 -3.303 1.00 84.06 81 MET A N 1
ATOM 644 C CA . MET A 1 81 ? 9.111 -13.296 -2.703 1.00 84.06 81 MET A CA 1
ATOM 645 C C . MET A 1 81 ? 9.235 -14.066 -1.385 1.00 84.06 81 MET A C 1
ATOM 647 O O . MET A 1 81 ? 8.503 -13.795 -0.426 1.00 84.06 81 MET A O 1
ATOM 651 N N . GLN A 1 82 ? 10.199 -14.979 -1.290 1.00 84.31 82 GLN A N 1
ATOM 652 C CA . GLN A 1 82 ? 10.495 -15.704 -0.054 1.00 84.31 82 GLN A CA 1
ATOM 653 C C . GLN A 1 82 ? 11.101 -14.807 1.042 1.00 84.31 82 GLN A C 1
ATOM 655 O O . GLN A 1 82 ? 11.041 -15.162 2.226 1.00 84.31 82 GLN A O 1
ATOM 660 N N . SER A 1 83 ? 11.710 -13.669 0.683 1.00 80.25 83 SER A N 1
ATOM 661 C CA . SER A 1 83 ? 12.340 -12.738 1.632 1.00 80.25 83 SER A CA 1
ATOM 662 C C . SER A 1 83 ? 11.405 -11.651 2.176 1.00 80.25 83 SER A C 1
ATOM 664 O O . SER A 1 83 ? 11.801 -10.912 3.079 1.00 80.25 83 SER A O 1
A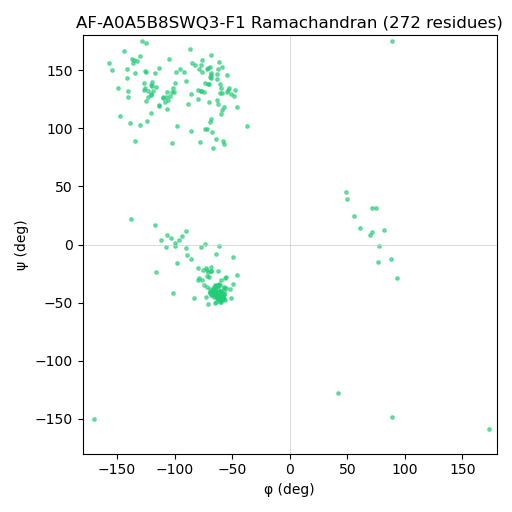TOM 666 N N . LEU A 1 84 ? 10.152 -11.599 1.709 1.00 81.81 84 LEU A N 1
ATOM 667 C CA . LEU A 1 84 ? 9.113 -10.688 2.199 1.00 81.81 84 LEU A CA 1
ATOM 668 C C . LEU A 1 84 ? 9.042 -10.641 3.738 1.00 81.81 84 LEU A C 1
ATOM 670 O O . LEU A 1 84 ? 8.748 -11.649 4.381 1.00 81.81 84 LEU A O 1
ATOM 674 N N . GLY A 1 85 ? 9.287 -9.461 4.323 1.00 67.56 85 GLY A N 1
ATOM 675 C CA . GLY A 1 85 ? 9.195 -9.240 5.773 1.00 67.56 85 GLY A CA 1
ATOM 676 C C . GLY A 1 85 ? 10.310 -9.883 6.605 1.00 67.56 85 GLY A C 1
ATOM 677 O O . GLY A 1 85 ? 10.216 -9.924 7.831 1.00 67.56 85 GLY A O 1
ATOM 678 N N . LYS A 1 86 ? 11.381 -10.394 5.984 1.00 76.44 86 LYS A N 1
ATOM 679 C CA . LYS A 1 86 ? 12.556 -10.885 6.719 1.00 76.44 86 LYS A CA 1
ATOM 680 C C . LYS A 1 86 ? 13.489 -9.724 7.098 1.00 76.44 86 LYS A C 1
ATOM 682 O O . LYS A 1 86 ? 13.505 -8.670 6.465 1.00 76.44 86 LYS A O 1
ATOM 687 N N . LYS A 1 87 ? 14.278 -9.920 8.167 1.00 56.97 87 LYS A N 1
ATOM 688 C CA . LYS A 1 87 ? 15.268 -8.942 8.671 1.00 56.97 87 LYS A CA 1
ATOM 689 C C . LYS A 1 87 ? 16.470 -8.742 7.736 1.00 56.97 87 LYS A C 1
ATOM 691 O O . LYS A 1 87 ? 17.159 -7.736 7.874 1.00 56.97 87 LYS A O 1
ATOM 696 N N . GLN A 1 88 ? 16.729 -9.682 6.826 1.00 53.38 88 GLN A N 1
ATOM 697 C CA . GLN A 1 88 ? 17.812 -9.569 5.850 1.00 53.38 88 GLN A CA 1
ATOM 698 C C . GLN A 1 88 ? 17.494 -8.459 4.838 1.00 53.38 88 GLN A C 1
ATOM 700 O O . GLN A 1 88 ? 16.332 -8.217 4.521 1.00 53.38 88 GLN A O 1
ATOM 705 N N . GLN A 1 89 ? 18.540 -7.799 4.352 1.00 52.91 89 GLN A N 1
ATOM 706 C CA . GLN A 1 89 ? 18.532 -6.666 3.431 1.00 52.91 89 GLN A CA 1
ATOM 707 C C . GLN A 1 89 ? 17.786 -7.014 2.130 1.00 52.91 89 GLN A C 1
ATOM 709 O O . GLN A 1 89 ? 18.373 -7.484 1.166 1.00 52.91 89 GLN A O 1
ATOM 714 N N . ALA A 1 90 ? 16.463 -6.841 2.117 1.00 52.53 90 ALA A N 1
ATOM 715 C CA . ALA A 1 90 ? 15.708 -6.774 0.878 1.00 52.53 90 ALA A CA 1
ATOM 716 C C . ALA A 1 90 ? 16.127 -5.467 0.206 1.00 52.53 90 ALA A C 1
ATOM 718 O O . ALA A 1 90 ? 15.809 -4.407 0.748 1.00 52.53 90 ALA A O 1
ATOM 719 N N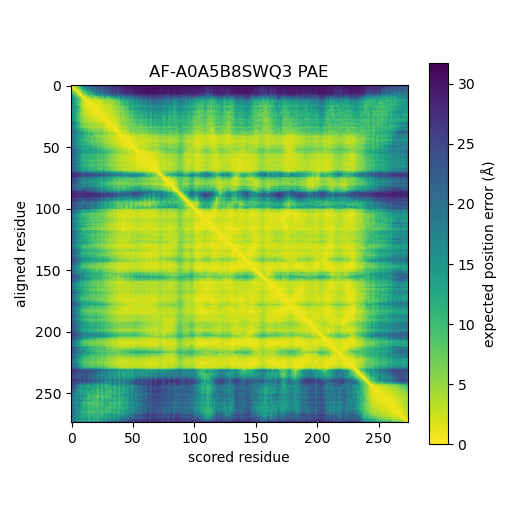 . ASP A 1 91 ? 16.902 -5.576 -0.876 1.00 54.56 91 ASP A N 1
ATOM 720 C CA . ASP A 1 91 ? 17.552 -4.478 -1.594 1.00 54.56 91 ASP A CA 1
ATOM 721 C C . ASP A 1 91 ? 16.667 -3.227 -1.655 1.00 54.56 91 ASP A C 1
ATOM 723 O O . ASP A 1 91 ? 15.721 -3.145 -2.441 1.00 54.56 91 ASP A O 1
ATOM 727 N N . ASP A 1 92 ? 16.972 -2.251 -0.794 1.00 59.56 92 ASP A N 1
ATOM 728 C CA . ASP A 1 92 ? 16.485 -0.891 -0.963 1.00 59.56 92 ASP A CA 1
ATOM 729 C C . ASP A 1 92 ? 17.287 -0.301 -2.115 1.00 59.56 92 ASP A C 1
ATOM 731 O O . ASP A 1 92 ? 18.451 0.080 -2.000 1.00 59.56 92 ASP A O 1
ATOM 735 N N . THR A 1 93 ? 16.659 -0.310 -3.274 1.00 61.69 93 THR A N 1
ATOM 736 C CA . THR A 1 93 ? 17.199 0.211 -4.524 1.00 61.69 93 THR A CA 1
ATOM 737 C C . THR A 1 93 ? 17.234 1.744 -4.567 1.00 61.69 93 THR A C 1
ATOM 739 O O . THR A 1 93 ? 17.668 2.318 -5.571 1.00 61.69 93 THR A O 1
ATOM 742 N N . GLY A 1 94 ? 16.799 2.424 -3.496 1.00 66.62 94 GLY A N 1
ATOM 743 C CA . GLY A 1 94 ? 16.989 3.856 -3.293 1.00 66.62 94 GLY A CA 1
ATOM 744 C C . GLY A 1 94 ? 16.141 4.734 -4.212 1.00 66.62 94 GLY A C 1
ATOM 745 O O . GLY A 1 94 ? 16.585 5.815 -4.622 1.00 66.62 94 GLY A O 1
ATOM 746 N N . PHE A 1 95 ? 14.946 4.282 -4.605 1.00 77.12 95 PHE A N 1
ATOM 747 C CA . PHE A 1 95 ? 13.991 5.117 -5.328 1.00 77.12 95 PHE A CA 1
ATOM 748 C C . PHE A 1 95 ? 12.946 5.706 -4.370 1.00 77.12 95 PHE A C 1
ATOM 750 O O . PHE A 1 95 ? 11.980 5.053 -3.995 1.00 77.12 95 PHE A O 1
ATOM 757 N N . ALA A 1 96 ? 13.109 6.980 -4.021 1.00 79.06 96 ALA A N 1
ATOM 758 C CA . ALA A 1 96 ? 12.168 7.725 -3.190 1.00 79.06 96 ALA A CA 1
ATOM 759 C C . ALA A 1 96 ? 11.935 9.131 -3.755 1.00 79.06 96 ALA A C 1
ATOM 761 O O . ALA A 1 96 ? 12.747 9.649 -4.530 1.00 79.06 96 ALA A O 1
ATOM 762 N N . ILE A 1 97 ? 10.821 9.747 -3.366 1.00 73.62 97 ILE A N 1
ATOM 763 C CA . ILE A 1 97 ? 10.553 11.157 -3.645 1.00 73.62 97 ILE A CA 1
ATOM 764 C C . ILE A 1 97 ? 11.503 12.024 -2.787 1.00 73.62 97 ILE A C 1
ATOM 766 O O . ILE A 1 97 ? 11.705 11.741 -1.610 1.00 73.62 97 ILE A O 1
ATOM 770 N N . PRO A 1 98 ? 12.093 13.112 -3.312 1.00 71.50 98 PRO A N 1
ATOM 771 C CA . PRO A 1 98 ? 12.886 14.026 -2.491 1.00 71.50 98 PRO A CA 1
ATOM 772 C C . PRO A 1 98 ? 12.104 14.537 -1.271 1.00 71.50 98 PRO A C 1
ATOM 774 O O . PRO A 1 98 ? 10.953 14.968 -1.388 1.00 71.50 98 PRO A O 1
ATOM 777 N N . ASP A 1 99 ? 12.730 14.472 -0.095 1.00 65.38 99 ASP A N 1
ATOM 778 C CA . ASP A 1 99 ? 12.151 14.833 1.213 1.00 65.38 99 ASP A CA 1
ATOM 779 C C . ASP A 1 99 ? 10.921 14.008 1.629 1.00 65.38 99 ASP A C 1
ATOM 781 O O . ASP A 1 99 ? 10.182 14.360 2.554 1.00 65.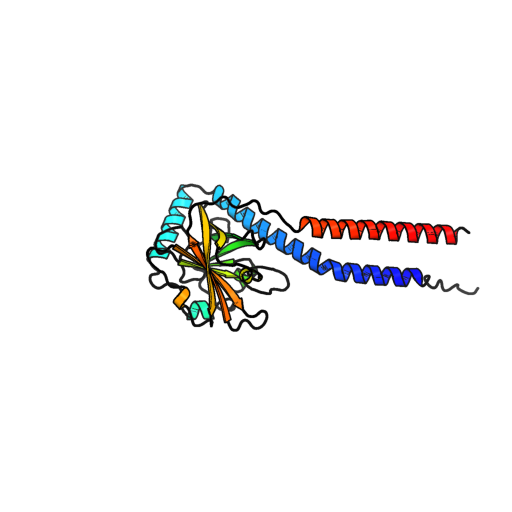38 99 ASP A O 1
ATOM 785 N N . SER A 1 100 ? 10.686 12.891 0.948 1.00 67.94 100 SER A N 1
ATOM 786 C CA . SER A 1 100 ? 9.659 11.924 1.275 1.00 67.94 100 SER A CA 1
ATOM 787 C C . SER A 1 100 ? 10.260 10.541 1.089 1.00 67.94 100 SER A C 1
ATOM 789 O O . SER A 1 100 ? 10.380 10.063 -0.027 1.00 67.94 100 SER A O 1
ATOM 791 N N . ASP A 1 101 ? 10.595 9.858 2.186 1.00 84.06 101 ASP A N 1
ATOM 792 C CA . ASP A 1 101 ? 11.114 8.477 2.165 1.00 84.06 101 ASP A CA 1
ATOM 793 C C . ASP A 1 101 ? 10.274 7.492 1.302 1.00 84.06 101 ASP A C 1
ATOM 795 O O . ASP A 1 101 ? 10.693 6.360 1.094 1.00 84.06 101 ASP A O 1
ATOM 799 N N . ALA A 1 102 ? 9.076 7.881 0.843 1.00 90.69 102 ALA A N 1
ATOM 800 C CA . ALA A 1 102 ? 8.142 7.102 0.041 1.00 90.69 102 ALA A CA 1
ATOM 801 C C . ALA A 1 102 ? 8.267 7.357 -1.479 1.00 90.69 102 ALA A C 1
ATOM 803 O O . ALA A 1 102 ? 8.570 8.451 -1.945 1.00 90.69 102 ALA A O 1
ATOM 804 N N . LEU A 1 103 ? 7.934 6.329 -2.257 1.00 91.56 103 LEU A N 1
ATOM 805 C CA . LEU A 1 103 ? 7.766 6.344 -3.712 1.00 91.56 103 LEU A CA 1
ATOM 806 C C . LEU A 1 103 ? 6.458 7.032 -4.147 1.00 91.56 103 LEU A C 1
ATOM 808 O O . LEU A 1 103 ? 6.392 7.642 -5.214 1.00 91.56 103 LEU A O 1
ATOM 812 N N . GLY A 1 104 ? 5.400 6.873 -3.352 1.00 93.75 104 GLY A N 1
ATOM 813 C CA . GLY A 1 104 ? 4.042 7.278 -3.706 1.00 93.75 104 GLY A CA 1
ATOM 814 C C . GLY A 1 104 ? 3.016 6.812 -2.678 1.00 93.75 104 GLY A C 1
ATOM 815 O O . GLY A 1 104 ? 3.372 6.519 -1.534 1.00 93.75 104 GLY A O 1
ATOM 816 N N . THR A 1 105 ? 1.748 6.719 -3.071 1.00 95.12 105 THR A N 1
ATOM 817 C CA . THR A 1 105 ? 0.655 6.251 -2.207 1.00 95.12 105 THR A CA 1
ATOM 818 C C . THR A 1 105 ? -0.277 5.275 -2.919 1.00 95.12 105 THR A C 1
ATOM 820 O O . THR A 1 105 ? -0.379 5.251 -4.145 1.00 95.12 105 THR A O 1
ATOM 823 N N . ILE A 1 106 ? -0.952 4.446 -2.122 1.00 95.81 106 ILE A N 1
ATOM 824 C CA . ILE A 1 106 ? -2.038 3.563 -2.545 1.00 95.81 106 ILE A CA 1
ATOM 825 C C . ILE A 1 106 ? -3.314 3.913 -1.786 1.00 95.81 106 ILE A C 1
ATOM 827 O O . ILE A 1 106 ? -3.288 4.069 -0.563 1.00 95.81 106 ILE A O 1
ATOM 831 N N . SER A 1 107 ? -4.436 3.966 -2.502 1.00 94.06 107 SER A N 1
ATOM 832 C CA . SER A 1 107 ? -5.771 4.180 -1.941 1.00 94.06 107 SER A CA 1
ATOM 833 C C . SER A 1 107 ? -6.736 3.083 -2.379 1.00 94.06 107 SER A C 1
ATOM 835 O O . SER A 1 107 ? -6.827 2.767 -3.562 1.00 94.06 107 SER A O 1
ATOM 837 N N . ILE A 1 108 ? -7.492 2.520 -1.436 1.00 94.06 108 ILE A N 1
ATOM 838 C CA . ILE A 1 108 ? -8.508 1.490 -1.695 1.00 94.06 108 ILE A CA 1
ATOM 839 C C . ILE A 1 108 ? -9.783 1.857 -0.922 1.00 94.06 108 ILE A C 1
ATOM 841 O O . ILE A 1 108 ? -9.941 1.445 0.233 1.00 94.06 108 ILE A O 1
ATOM 845 N N . PRO A 1 109 ? -10.699 2.641 -1.525 1.00 90.38 109 PRO A N 1
ATOM 846 C CA . PRO A 1 109 ? -11.855 3.199 -0.819 1.00 90.38 109 PRO A CA 1
ATOM 847 C C . PRO A 1 109 ? -12.750 2.143 -0.169 1.00 90.38 109 PRO A C 1
ATOM 849 O O . PRO A 1 109 ? -13.151 2.304 0.980 1.00 90.38 109 PRO A O 1
ATOM 852 N N . LYS A 1 110 ? -12.979 1.013 -0.851 1.00 90.50 110 LYS A N 1
ATOM 853 C CA . LYS A 1 110 ? -13.845 -0.079 -0.372 1.00 90.50 110 LYS A CA 1
ATOM 854 C C . LYS A 1 110 ? -13.450 -0.639 0.998 1.00 90.50 110 LYS A C 1
ATOM 856 O O . LYS A 1 110 ? -14.293 -1.160 1.720 1.00 90.50 110 LYS A O 1
ATOM 861 N N . ILE A 1 111 ? -12.168 -0.571 1.344 1.00 89.50 111 ILE A N 1
ATOM 862 C CA . ILE A 1 111 ? -11.644 -1.049 2.630 1.00 89.50 111 ILE A CA 1
ATOM 863 C C . ILE A 1 111 ? -11.046 0.084 3.470 1.00 89.50 111 ILE A C 1
ATOM 865 O O . ILE A 1 111 ? -10.310 -0.188 4.415 1.00 89.50 111 ILE A O 1
ATOM 869 N N . ASN A 1 112 ? -11.363 1.339 3.129 1.00 86.38 112 ASN A N 1
ATOM 870 C CA . ASN A 1 112 ? -10.864 2.546 3.784 1.00 86.38 112 ASN A CA 1
ATOM 871 C C . ASN A 1 112 ? -9.331 2.547 3.964 1.00 86.38 112 ASN A C 1
ATOM 873 O O . ASN A 1 112 ? -8.807 2.836 5.041 1.00 86.38 112 ASN A O 1
ATOM 877 N N . LEU A 1 113 ? -8.607 2.158 2.911 1.00 90.00 113 LEU A N 1
ATOM 878 C CA . LEU A 1 113 ? -7.149 2.099 2.925 1.00 90.00 113 LEU A CA 1
ATOM 879 C C . LEU A 1 113 ? -6.560 3.327 2.234 1.00 90.00 113 LEU A C 1
ATOM 881 O O . LEU A 1 113 ? -6.929 3.623 1.101 1.00 90.00 113 LEU A O 1
ATOM 885 N N . HIS A 1 114 ? -5.602 3.983 2.881 1.00 92.06 114 HIS A N 1
ATOM 886 C CA . HIS A 1 114 ? -4.747 4.986 2.254 1.00 92.06 114 HIS A CA 1
ATOM 887 C C . HIS A 1 114 ? -3.361 4.948 2.910 1.00 92.06 114 HIS A C 1
ATOM 889 O O . HIS A 1 114 ? -3.227 5.259 4.097 1.00 92.06 114 HIS A O 1
ATOM 895 N N . LEU A 1 115 ? -2.346 4.493 2.169 1.00 93.19 115 LEU A N 1
ATOM 896 C CA . LEU A 1 115 ? -1.009 4.198 2.694 1.00 93.19 115 LEU A CA 1
ATOM 897 C C . LEU A 1 115 ? 0.101 4.759 1.801 1.00 93.19 115 LEU A C 1
ATOM 899 O O . LEU A 1 115 ? -0.044 4.744 0.580 1.00 93.19 115 LEU A O 1
ATOM 903 N N . PRO A 1 116 ? 1.242 5.174 2.384 1.00 94.19 116 PRO A N 1
ATOM 904 C CA . PRO A 1 116 ? 2.454 5.397 1.608 1.00 94.19 116 PRO A CA 1
ATOM 905 C C . PRO A 1 116 ? 3.002 4.068 1.070 1.00 94.19 116 PRO A C 1
ATOM 907 O O . PRO A 1 116 ? 2.913 3.033 1.739 1.00 94.19 116 PRO A O 1
ATOM 910 N N . ILE A 1 117 ? 3.593 4.129 -0.119 1.00 95.44 117 ILE A N 1
ATOM 911 C CA . ILE A 1 117 ? 4.362 3.062 -0.760 1.00 95.44 117 ILE A CA 1
ATOM 912 C C . ILE A 1 117 ? 5.835 3.455 -0.665 1.00 95.44 117 ILE A C 1
ATOM 914 O O . ILE A 1 117 ? 6.209 4.534 -1.115 1.00 95.44 117 ILE A O 1
ATOM 918 N N . TYR A 1 118 ? 6.665 2.598 -0.093 1.00 93.56 118 TYR A N 1
ATOM 919 C CA . TYR A 1 118 ? 8.118 2.752 0.011 1.00 93.56 118 TYR A CA 1
ATOM 920 C C . TYR A 1 118 ? 8.822 1.831 -0.995 1.00 93.56 118 TYR A C 1
ATOM 922 O O . TYR A 1 118 ? 8.222 0.857 -1.440 1.00 93.56 118 TYR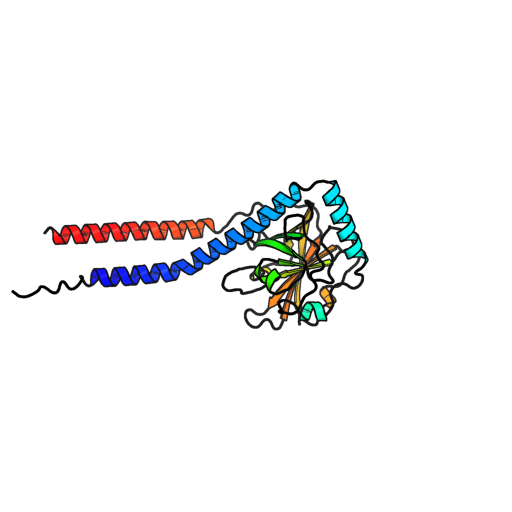 A O 1
ATOM 930 N N . ASP A 1 119 ? 10.078 2.102 -1.345 1.00 90.81 119 ASP A N 1
ATOM 931 C CA . ASP A 1 119 ? 10.892 1.163 -2.131 1.00 90.81 119 ASP A CA 1
ATOM 932 C C . ASP A 1 119 ? 11.455 0.064 -1.215 1.00 90.81 119 ASP A C 1
ATOM 934 O O . ASP A 1 119 ? 11.941 0.337 -0.116 1.00 90.81 119 ASP A O 1
ATOM 938 N N . GLY A 1 120 ? 11.335 -1.193 -1.637 1.00 88.81 120 GLY A N 1
ATOM 939 C CA . GLY A 1 120 ? 11.779 -2.349 -0.864 1.00 88.81 120 GLY A CA 1
ATOM 940 C C . GLY A 1 120 ? 10.738 -2.925 0.103 1.00 88.81 120 GLY A C 1
ATOM 941 O O . GLY A 1 120 ? 9.622 -2.434 0.272 1.00 88.81 120 GLY A O 1
ATOM 942 N N . VAL A 1 121 ? 11.116 -4.045 0.728 1.00 89.25 121 VAL A N 1
ATOM 943 C CA . VAL A 1 121 ? 10.200 -4.921 1.495 1.00 89.25 121 VAL A CA 1
ATOM 944 C C . VAL A 1 121 ? 10.797 -5.428 2.806 1.00 89.25 121 VAL A C 1
ATOM 946 O O . VAL A 1 121 ? 10.374 -6.450 3.349 1.00 89.25 121 VAL A O 1
ATOM 949 N N . SER A 1 122 ? 11.796 -4.707 3.319 1.00 86.94 122 SER A N 1
ATOM 950 C CA . SER A 1 122 ? 12.379 -4.996 4.627 1.00 86.94 122 SER A CA 1
ATOM 951 C C . SER A 1 122 ? 11.334 -4.864 5.734 1.00 86.94 122 SER A C 1
ATOM 953 O O . SER A 1 122 ? 10.366 -4.106 5.617 1.00 86.94 122 SER A O 1
ATOM 955 N N . GLU A 1 123 ? 11.565 -5.535 6.861 1.00 85.94 123 GLU A N 1
ATOM 956 C CA . GLU A 1 123 ? 10.663 -5.437 8.012 1.00 85.94 123 GLU A CA 1
ATOM 957 C C . GLU A 1 123 ? 10.460 -3.980 8.469 1.00 85.94 123 GLU A C 1
ATOM 959 O O . GLU A 1 123 ? 9.346 -3.559 8.772 1.00 85.94 123 GLU A O 1
ATOM 964 N N . LYS A 1 124 ? 11.511 -3.151 8.420 1.00 85.75 124 LYS A N 1
ATOM 965 C CA . LYS A 1 124 ? 11.422 -1.717 8.741 1.00 85.75 124 LYS A CA 1
ATOM 966 C C . LYS A 1 124 ? 10.480 -0.965 7.793 1.00 85.75 124 LYS A C 1
ATOM 968 O O . LYS A 1 124 ? 9.774 -0.061 8.240 1.00 85.75 124 LYS A O 1
ATOM 973 N N . VAL A 1 125 ? 10.478 -1.312 6.506 1.00 87.88 125 VAL A N 1
ATOM 974 C CA . VAL A 1 125 ? 9.598 -0.712 5.493 1.00 87.88 125 VAL A CA 1
ATOM 975 C C . VAL A 1 125 ? 8.153 -1.158 5.700 1.00 87.88 125 VAL A C 1
ATOM 977 O O . VAL A 1 125 ? 7.266 -0.312 5.833 1.00 87.88 125 VAL A O 1
ATOM 980 N N . LEU A 1 126 ? 7.916 -2.466 5.817 1.00 88.50 126 LEU A N 1
ATOM 981 C CA . LEU A 1 126 ? 6.567 -3.023 5.956 1.00 88.50 126 LEU A CA 1
ATOM 982 C C . LEU A 1 126 ? 5.906 -2.668 7.297 1.00 88.50 126 LEU A C 1
ATOM 984 O O . LEU A 1 126 ? 4.681 -2.609 7.397 1.00 88.50 126 LEU A O 1
ATOM 988 N N . GLN A 1 127 ? 6.697 -2.344 8.324 1.00 86.81 127 GLN A N 1
ATOM 989 C CA . GLN A 1 127 ? 6.194 -1.734 9.555 1.00 86.81 127 GLN A CA 1
ATOM 990 C C . GLN A 1 127 ? 5.730 -0.287 9.352 1.00 86.81 127 GLN A C 1
ATOM 992 O O . GLN A 1 127 ? 4.862 0.174 10.094 1.00 86.81 127 GLN A O 1
ATOM 997 N N . LYS A 1 128 ? 6.271 0.469 8.387 1.00 86.50 128 LYS A N 1
ATOM 998 C CA . LYS A 1 128 ? 5.876 1.865 8.119 1.00 86.50 128 LYS A CA 1
ATOM 999 C C . LYS A 1 128 ? 4.629 1.955 7.234 1.00 86.50 128 LYS A C 1
ATOM 1001 O O . LYS A 1 128 ? 3.718 2.713 7.578 1.00 86.50 128 LYS A O 1
ATOM 1006 N N . GLY A 1 129 ? 4.569 1.187 6.148 1.00 91.12 129 GLY A N 1
ATOM 1007 C CA . GLY A 1 129 ? 3.505 1.257 5.143 1.00 91.12 129 GLY A CA 1
ATOM 1008 C C . GLY A 1 129 ? 3.564 0.107 4.140 1.00 91.12 129 GLY A C 1
ATOM 1009 O O . GLY A 1 129 ? 3.995 -0.990 4.484 1.00 91.12 129 GLY A O 1
ATOM 1010 N N . ALA A 1 130 ? 3.105 0.358 2.915 1.00 95.25 130 ALA A N 1
ATOM 1011 C CA . ALA A 1 130 ? 3.255 -0.591 1.818 1.00 95.25 130 ALA A CA 1
ATOM 1012 C C . ALA A 1 130 ? 4.678 -0.516 1.238 1.00 95.25 130 ALA A C 1
ATOM 1014 O O . ALA A 1 130 ? 5.308 0.539 1.282 1.00 95.25 130 ALA A O 1
ATOM 1015 N N . GLY A 1 131 ? 5.180 -1.621 0.697 1.00 94.06 131 GLY A N 1
ATOM 1016 C CA . GLY A 1 131 ? 6.492 -1.706 0.053 1.00 94.06 131 GLY A CA 1
ATOM 1017 C C . GLY A 1 131 ? 6.370 -2.125 -1.407 1.00 94.06 131 GLY A C 1
ATOM 1018 O O . GLY A 1 131 ? 5.561 -2.992 -1.733 1.00 94.06 131 GLY A O 1
ATOM 1019 N N . LEU A 1 132 ? 7.159 -1.527 -2.292 1.00 94.06 132 LEU A N 1
ATOM 1020 C CA . LEU A 1 132 ? 7.334 -1.993 -3.661 1.00 94.06 132 LEU A CA 1
ATOM 1021 C C . LEU A 1 132 ? 8.316 -3.164 -3.653 1.00 94.06 132 LEU A C 1
ATOM 1023 O O . LEU A 1 132 ? 9.438 -3.044 -3.163 1.00 94.06 132 LEU A O 1
ATOM 1027 N N . LEU A 1 133 ? 7.899 -4.295 -4.211 1.00 91.12 133 LEU A N 1
ATOM 1028 C CA . LEU A 1 133 ? 8.726 -5.487 -4.278 1.00 91.12 133 LEU A CA 1
ATOM 1029 C C . LEU A 1 133 ? 9.889 -5.272 -5.262 1.00 91.12 133 LEU A C 1
ATOM 1031 O O . LEU A 1 133 ? 9.630 -5.001 -6.444 1.00 91.12 133 LEU A O 1
ATOM 1035 N N . PRO A 1 134 ? 11.157 -5.420 -4.827 1.00 88.56 134 PRO A N 1
ATOM 1036 C CA . PRO A 1 134 ? 12.293 -5.423 -5.740 1.00 88.56 134 PRO A CA 1
ATOM 1037 C C . PRO A 1 134 ? 12.084 -6.474 -6.838 1.00 88.56 134 PRO A C 1
ATOM 1039 O O . PRO A 1 134 ? 11.452 -7.502 -6.613 1.00 88.56 134 PRO A O 1
ATOM 1042 N N . GLY A 1 135 ? 12.546 -6.208 -8.058 1.00 87.25 135 GLY A N 1
ATOM 1043 C CA . GLY A 1 135 ? 12.217 -7.072 -9.202 1.00 87.25 135 GLY A CA 1
ATOM 1044 C C . GLY A 1 135 ? 10.983 -6.625 -10.002 1.00 87.25 135 GLY A C 1
ATOM 1045 O O . GLY A 1 135 ? 10.926 -6.837 -11.211 1.00 87.25 135 GLY A O 1
ATOM 1046 N N . SER A 1 136 ? 10.014 -5.954 -9.371 1.00 92.12 136 SER A N 1
ATOM 1047 C CA . SER A 1 136 ? 8.807 -5.469 -10.060 1.00 92.12 136 SER A CA 1
ATOM 1048 C C . SER A 1 136 ? 8.992 -4.089 -10.714 1.00 92.12 136 SER A C 1
ATOM 1050 O O . SER A 1 136 ? 10.000 -3.409 -10.492 1.00 92.12 136 SER A O 1
ATOM 1052 N N . SER A 1 137 ? 8.039 -3.684 -11.560 1.00 94.12 137 SER A N 1
ATOM 1053 C CA . SER A 1 137 ? 8.005 -2.333 -12.135 1.00 94.12 137 SER A CA 1
ATOM 1054 C C . SER A 1 137 ? 7.616 -1.282 -11.093 1.00 94.12 137 SER A C 1
ATOM 1056 O O . SER A 1 137 ? 6.814 -1.537 -10.203 1.00 94.12 137 SER A O 1
ATOM 1058 N N . ILE A 1 138 ? 8.101 -0.057 -11.264 1.00 94.06 138 ILE A N 1
ATOM 1059 C CA . ILE A 1 138 ? 7.482 1.136 -10.682 1.00 94.06 138 ILE A CA 1
ATOM 1060 C C . ILE A 1 138 ? 6.206 1.439 -11.494 1.00 94.06 138 ILE A C 1
ATOM 1062 O O . ILE A 1 138 ? 6.296 1.455 -12.721 1.00 94.06 138 ILE A O 1
ATOM 1066 N N . PRO A 1 139 ? 5.037 1.671 -10.867 1.00 94.44 139 PRO A N 1
ATOM 1067 C CA . PRO A 1 139 ? 3.772 1.869 -11.581 1.00 94.44 139 PRO A CA 1
ATOM 1068 C C . PRO A 1 139 ? 3.678 3.288 -12.164 1.00 94.44 139 PRO A C 1
ATOM 1070 O O . PRO A 1 139 ? 3.165 4.201 -11.516 1.00 94.44 139 PRO A O 1
ATOM 1073 N N . LEU A 1 140 ? 4.188 3.477 -13.384 1.00 93.88 140 LEU A N 1
ATOM 1074 C CA . LEU A 1 140 ? 4.156 4.749 -14.120 1.00 93.88 140 LEU A CA 1
ATOM 1075 C C . LEU A 1 140 ? 3.038 4.797 -15.173 1.00 93.88 140 LEU A C 1
ATOM 1077 O O . LEU A 1 140 ? 2.883 5.815 -15.851 1.00 93.88 140 LEU A O 1
ATOM 1081 N N . GLY A 1 141 ? 2.276 3.710 -15.319 1.00 91.00 141 GLY A N 1
ATOM 1082 C CA . GLY A 1 141 ? 1.198 3.584 -16.300 1.00 91.00 141 GLY A CA 1
ATOM 1083 C C . GLY A 1 141 ? 1.682 3.200 -17.703 1.00 91.00 141 GLY A C 1
ATOM 1084 O O . GLY A 1 141 ? 0.916 3.308 -18.657 1.00 91.00 141 GLY A O 1
ATOM 1085 N N . GLY A 1 142 ? 2.943 2.776 -17.847 1.00 90.06 142 GLY A N 1
ATOM 1086 C CA . GLY A 1 142 ? 3.531 2.351 -19.120 1.00 90.06 142 GLY A CA 1
ATOM 1087 C C . GLY A 1 142 ? 3.087 0.948 -19.552 1.00 90.06 142 GLY A C 1
ATOM 1088 O O . GLY A 1 142 ? 2.726 0.113 -18.725 1.00 90.06 142 GLY A O 1
ATOM 1089 N N . GLN A 1 143 ? 3.115 0.658 -20.852 1.00 90.56 143 GLN A N 1
ATOM 1090 C CA . GLN A 1 143 ? 2.779 -0.678 -21.366 1.00 90.56 143 GLN A CA 1
ATOM 1091 C C . GLN A 1 143 ? 3.756 -1.745 -20.854 1.00 90.56 143 GLN A C 1
ATOM 1093 O O . GLN A 1 143 ? 4.956 -1.496 -20.735 1.00 90.56 143 GLN A O 1
ATOM 1098 N N . GLY A 1 144 ? 3.243 -2.940 -20.551 1.00 90.75 144 GLY A N 1
ATOM 1099 C CA . GLY A 1 144 ? 4.049 -4.060 -20.056 1.00 90.75 144 GLY A CA 1
ATOM 1100 C C . GLY A 1 144 ? 4.596 -3.888 -18.633 1.00 90.75 144 GLY A C 1
ATOM 1101 O O . GLY A 1 144 ? 5.433 -4.682 -18.192 1.00 90.75 144 GLY A O 1
ATOM 1102 N N . GLU A 1 145 ? 4.184 -2.849 -17.900 1.00 93.88 145 GLU A N 1
ATOM 1103 C CA . GLU A 1 145 ? 4.564 -2.682 -16.500 1.00 93.88 145 GLU A CA 1
ATOM 1104 C C . GLU A 1 145 ? 3.755 -3.614 -15.598 1.00 93.88 145 GLU A C 1
ATOM 1106 O O . GLU A 1 145 ? 2.531 -3.656 -15.662 1.00 93.88 145 GLU A O 1
ATOM 1111 N N . HIS A 1 146 ? 4.439 -4.314 -14.693 1.00 96.25 146 HIS A N 1
ATOM 1112 C CA . HIS A 1 146 ? 3.787 -5.057 -13.622 1.00 96.25 146 HIS A CA 1
ATOM 1113 C C . HIS A 1 146 ? 4.441 -4.697 -12.290 1.00 96.25 146 HIS A C 1
ATOM 1115 O O . HIS A 1 146 ? 5.556 -5.135 -11.995 1.00 96.25 146 HIS A O 1
ATOM 1121 N N . ALA A 1 147 ? 3.775 -3.852 -11.506 1.00 96.31 147 ALA A N 1
ATOM 1122 C CA . ALA A 1 147 ? 4.234 -3.487 -10.171 1.00 96.31 147 ALA A CA 1
ATOM 1123 C C . ALA A 1 147 ? 3.665 -4.447 -9.126 1.00 96.31 147 ALA A C 1
ATOM 1125 O O . ALA A 1 147 ? 2.497 -4.832 -9.187 1.00 96.31 147 ALA A O 1
ATOM 1126 N N . VAL A 1 148 ? 4.475 -4.808 -8.134 1.00 96.44 148 VAL A N 1
ATOM 1127 C CA . VAL A 1 148 ? 4.041 -5.681 -7.043 1.00 96.44 148 VAL A CA 1
ATOM 1128 C C . VAL A 1 148 ? 4.202 -4.932 -5.734 1.00 96.44 148 VAL A C 1
ATOM 1130 O O . VAL A 1 148 ? 5.313 -4.613 -5.318 1.00 96.44 148 VAL A O 1
ATOM 1133 N N . ILE A 1 149 ? 3.079 -4.623 -5.094 1.00 97.06 149 ILE A N 1
ATOM 1134 C CA . ILE A 1 149 ? 3.036 -3.857 -3.850 1.00 97.06 149 ILE A CA 1
ATOM 1135 C C . ILE A 1 149 ? 2.675 -4.819 -2.730 1.00 97.06 149 ILE A C 1
ATOM 1137 O O . ILE A 1 149 ? 1.670 -5.518 -2.797 1.00 97.06 149 ILE A O 1
ATOM 1141 N N . THR A 1 150 ? 3.480 -4.845 -1.681 1.00 94.94 150 THR A N 1
ATOM 1142 C CA . THR A 1 150 ? 3.299 -5.722 -0.529 1.00 94.94 150 THR A CA 1
ATOM 1143 C C . THR A 1 150 ? 2.960 -4.935 0.731 1.00 94.94 150 THR A C 1
ATOM 1145 O O . THR A 1 150 ? 3.338 -3.774 0.893 1.00 94.94 150 THR A O 1
ATOM 1148 N N . GLY A 1 151 ? 2.238 -5.574 1.643 1.00 93.69 151 GLY A N 1
ATOM 1149 C CA . GLY A 1 151 ? 1.955 -5.049 2.969 1.00 93.69 151 GLY A CA 1
ATOM 1150 C C . GLY A 1 151 ? 1.696 -6.181 3.951 1.00 93.69 151 GLY A C 1
ATOM 1151 O O . GLY A 1 151 ? 1.176 -7.237 3.581 1.00 93.69 151 GLY A O 1
ATOM 1152 N N . HIS A 1 152 ? 2.028 -5.954 5.222 1.00 91.31 152 HIS A N 1
ATOM 1153 C CA . HIS A 1 152 ? 1.717 -6.918 6.277 1.00 91.31 152 HIS A CA 1
ATOM 1154 C C . HIS A 1 152 ? 0.206 -7.127 6.429 1.00 91.31 152 HIS A C 1
ATOM 1156 O O . HIS A 1 152 ? -0.603 -6.220 6.205 1.00 91.31 152 HIS A O 1
ATOM 1162 N N . SER A 1 153 ? -0.156 -8.325 6.873 1.00 86.06 153 SER A N 1
ATOM 1163 C CA . SER A 1 153 ? -1.494 -8.700 7.325 1.00 86.06 153 SER A CA 1
ATOM 1164 C C . SER A 1 153 ? -1.442 -9.068 8.803 1.00 86.06 153 SER A C 1
ATOM 1166 O O . SER A 1 153 ? -0.575 -9.833 9.218 1.00 86.06 153 SER A O 1
ATOM 1168 N N . GLY A 1 154 ? -2.400 -8.581 9.584 1.00 79.06 154 GLY A N 1
ATOM 1169 C CA . GLY A 1 154 ? -2.584 -8.995 10.970 1.00 79.06 154 GLY A CA 1
ATOM 1170 C C . GLY A 1 154 ? -1.582 -8.450 11.973 1.00 79.06 154 GLY A C 1
ATOM 1171 O O . GLY A 1 154 ? -1.299 -9.108 12.972 1.00 79.06 154 GLY A O 1
ATOM 1172 N N . LEU A 1 155 ? -1.060 -7.242 11.742 1.00 81.38 155 LEU A N 1
ATOM 1173 C CA . LEU A 1 155 ? -0.314 -6.552 12.789 1.00 81.38 155 LEU A CA 1
ATOM 1174 C C . LEU A 1 155 ? -1.271 -6.077 13.897 1.00 81.38 155 LEU A C 1
ATOM 1176 O O . LEU A 1 155 ? -2.306 -5.488 13.578 1.00 81.38 155 LEU A O 1
ATOM 1180 N N . PRO A 1 156 ? -0.904 -6.215 15.186 1.00 73.12 156 PRO A N 1
ATOM 1181 C CA . PRO A 1 156 ? -1.757 -5.793 16.302 1.00 73.12 156 PRO A CA 1
ATOM 1182 C C . PRO A 1 156 ? -2.159 -4.313 16.245 1.00 73.12 156 PRO A C 1
ATOM 1184 O O . PRO A 1 156 ? -3.280 -3.948 16.579 1.00 73.12 156 PRO A O 1
ATOM 1187 N N . ASN A 1 157 ? -1.241 -3.460 15.780 1.00 76.00 157 ASN A N 1
ATOM 1188 C CA . ASN A 1 157 ? -1.379 -2.005 15.869 1.00 76.00 157 ASN A CA 1
ATOM 1189 C C . ASN A 1 157 ? -1.689 -1.332 14.521 1.00 76.00 157 ASN A C 1
ATOM 1191 O O . ASN A 1 157 ? -1.799 -0.107 14.468 1.00 76.00 157 ASN A O 1
ATOM 1195 N N . LYS A 1 158 ? -1.756 -2.083 13.410 1.00 81.25 158 LYS A N 1
ATOM 1196 C CA . LYS A 1 158 ? -1.912 -1.517 12.058 1.00 81.25 158 LYS A CA 1
ATOM 1197 C C . LYS A 1 158 ? -2.686 -2.448 11.137 1.00 81.25 158 LYS A C 1
ATOM 1199 O O . LYS A 1 158 ? -2.363 -3.622 11.015 1.00 81.25 158 LYS A O 1
ATOM 1204 N N . THR A 1 159 ? -3.635 -1.885 10.396 1.00 82.69 159 THR A N 1
ATOM 1205 C CA . THR A 1 159 ? -4.444 -2.659 9.449 1.00 82.69 159 THR A CA 1
ATOM 1206 C C . THR A 1 159 ? -3.650 -3.075 8.213 1.00 82.69 159 THR A C 1
ATOM 1208 O O . THR A 1 159 ? -3.730 -4.231 7.814 1.00 82.69 159 THR A O 1
ATOM 1211 N N . LEU A 1 160 ? -2.873 -2.167 7.610 1.00 90.25 160 LEU A N 1
ATOM 1212 C CA . LEU A 1 160 ? -2.113 -2.428 6.376 1.00 90.25 160 LEU A CA 1
ATOM 1213 C C . LEU A 1 160 ? -2.940 -3.230 5.348 1.00 90.25 160 LEU A C 1
ATOM 1215 O O . LEU A 1 160 ? -4.073 -2.857 5.058 1.00 90.25 160 LEU A O 1
ATOM 1219 N N . PHE A 1 161 ? -2.423 -4.337 4.814 1.00 95.06 161 PHE A N 1
ATOM 1220 C CA . PHE A 1 161 ? -3.104 -5.121 3.783 1.00 95.06 161 PHE A CA 1
ATOM 1221 C C . PHE A 1 161 ? -4.015 -6.223 4.345 1.00 95.06 161 PHE A C 1
ATOM 1223 O O . PHE A 1 161 ? -4.551 -7.024 3.583 1.00 95.06 161 PHE A O 1
ATOM 1230 N N . THR A 1 162 ? -4.296 -6.225 5.653 1.00 90.81 162 THR A N 1
ATOM 1231 C CA . THR A 1 162 ? -5.148 -7.233 6.320 1.00 90.81 162 THR A CA 1
ATOM 1232 C C . THR A 1 162 ? -6.488 -7.466 5.612 1.00 90.81 162 THR A C 1
ATOM 1234 O O . THR A 1 162 ? -6.984 -8.589 5.584 1.00 90.81 162 THR A O 1
ATOM 1237 N N . TYR A 1 163 ? -7.080 -6.429 5.008 1.00 92.19 163 TYR A N 1
ATOM 1238 C CA . TYR A 1 163 ? -8.404 -6.512 4.387 1.00 92.19 163 TYR A CA 1
ATOM 1239 C C . TYR A 1 163 ? -8.412 -6.527 2.857 1.00 92.19 163 TYR A C 1
ATOM 1241 O O . TYR A 1 163 ? -9.501 -6.521 2.282 1.00 92.19 163 TYR A O 1
ATOM 1249 N N . ILE A 1 164 ? -7.264 -6.633 2.170 1.00 95.94 164 ILE A N 1
ATOM 1250 C CA . ILE A 1 164 ? -7.269 -6.734 0.693 1.00 95.94 164 ILE A CA 1
ATOM 1251 C C . ILE A 1 164 ? -8.006 -7.993 0.212 1.00 95.94 164 ILE A C 1
ATOM 1253 O O . ILE A 1 164 ? -8.579 -8.013 -0.872 1.00 95.94 164 ILE A O 1
ATOM 1257 N N . GLY A 1 165 ? -8.114 -9.019 1.066 1.00 95.06 165 GLY A N 1
ATOM 1258 C CA . GLY A 1 165 ? -8.951 -10.195 0.833 1.00 95.06 165 GLY A CA 1
ATOM 1259 C C . GLY A 1 165 ? -10.456 -9.918 0.754 1.00 95.06 165 GLY A C 1
ATOM 1260 O O . GLY A 1 165 ? -11.201 -10.820 0.383 1.00 95.06 165 GLY A O 1
ATOM 1261 N N . ARG A 1 166 ? -10.934 -8.706 1.050 1.00 95.31 166 ARG A N 1
ATOM 1262 C CA . ARG A 1 166 ? -12.336 -8.305 0.824 1.00 95.31 166 ARG A CA 1
ATOM 1263 C C . ARG A 1 166 ? -12.585 -7.781 -0.589 1.00 95.31 166 ARG A C 1
ATOM 1265 O O . ARG A 1 166 ? -13.744 -7.647 -0.982 1.00 95.31 166 ARG A O 1
ATOM 1272 N N . LEU A 1 167 ? -11.517 -7.510 -1.340 1.00 97.00 167 LEU A N 1
ATOM 1273 C CA . LEU A 1 167 ? -11.615 -7.105 -2.733 1.00 97.00 167 LEU A CA 1
ATOM 1274 C C . LEU A 1 167 ? -12.101 -8.274 -3.599 1.00 97.00 167 LEU A C 1
ATOM 1276 O O . LEU A 1 167 ? -11.793 -9.450 -3.351 1.00 97.00 167 LEU A O 1
ATOM 1280 N N . LYS A 1 168 ? -12.898 -7.913 -4.595 1.00 96.75 168 LYS A N 1
ATOM 1281 C CA . LYS A 1 168 ? -13.542 -8.751 -5.600 1.00 96.75 168 LYS A CA 1
ATOM 1282 C C . LYS A 1 168 ? -13.265 -8.153 -6.979 1.00 96.75 168 LYS A C 1
ATOM 1284 O O . LYS A 1 168 ? -12.906 -6.984 -7.094 1.00 96.75 168 LYS A O 1
ATOM 1289 N N . LYS A 1 169 ? -13.460 -8.960 -8.020 1.00 97.06 169 LYS A N 1
ATOM 1290 C CA . LYS A 1 169 ? -13.373 -8.502 -9.409 1.00 97.06 169 LYS A CA 1
ATOM 1291 C C . LYS A 1 169 ? -14.281 -7.282 -9.631 1.00 97.06 169 LYS A C 1
ATOM 1293 O O . LYS A 1 169 ? -15.414 -7.289 -9.151 1.00 97.06 169 LYS A O 1
ATOM 1298 N N . GLY A 1 170 ? -13.772 -6.260 -10.315 1.00 95.75 170 GLY A N 1
ATOM 1299 C CA . GLY A 1 170 ? -14.452 -4.979 -10.545 1.00 95.75 170 GLY A CA 1
ATOM 1300 C C . GLY A 1 170 ? -14.237 -3.925 -9.451 1.00 95.75 170 GLY A C 1
ATOM 1301 O O . GLY A 1 170 ? -14.542 -2.753 -9.663 1.00 95.75 170 GLY A O 1
ATOM 1302 N N . ASP A 1 171 ? -13.690 -4.294 -8.286 1.00 96.06 171 ASP A N 1
ATOM 1303 C CA . ASP A 1 171 ? -13.292 -3.297 -7.288 1.00 96.06 171 ASP A CA 1
ATOM 1304 C C . ASP A 1 171 ? -12.091 -2.491 -7.775 1.00 96.06 171 ASP A C 1
ATOM 1306 O O . ASP A 1 171 ? -11.260 -2.992 -8.528 1.00 96.06 171 ASP A O 1
ATOM 1310 N N . ARG A 1 172 ? -11.960 -1.251 -7.300 1.00 95.31 172 ARG A N 1
ATOM 1311 C CA . ARG A 1 172 ? -10.896 -0.344 -7.739 1.00 95.31 172 ARG A CA 1
ATOM 1312 C C . ARG A 1 172 ? -9.948 0.043 -6.621 1.00 95.31 172 ARG A C 1
ATOM 1314 O O . ARG A 1 172 ? -10.346 0.197 -5.463 1.00 95.31 172 ARG A O 1
ATOM 1321 N N . PHE A 1 173 ? -8.699 0.247 -7.007 1.00 96.56 173 PHE A N 1
ATOM 1322 C CA . PHE A 1 173 ? -7.679 0.886 -6.196 1.00 96.56 173 PHE A CA 1
ATOM 1323 C C . PHE A 1 173 ? -6.897 1.895 -7.033 1.00 96.56 173 PHE A C 1
ATOM 1325 O O . PHE A 1 173 ? -6.881 1.843 -8.261 1.00 96.56 173 PHE A O 1
ATOM 1332 N N . PHE A 1 174 ? -6.268 2.837 -6.346 1.00 95.50 174 PHE A N 1
ATOM 1333 C CA . PHE A 1 174 ? -5.625 3.990 -6.955 1.00 95.50 174 PHE A CA 1
ATOM 1334 C C . PHE A 1 174 ? -4.187 4.074 -6.481 1.00 95.50 174 PHE A C 1
ATOM 1336 O O . PHE A 1 174 ? -3.912 3.853 -5.300 1.00 95.50 174 PHE A O 1
ATOM 1343 N N . ILE A 1 175 ? -3.288 4.400 -7.400 1.00 95.81 175 ILE A N 1
ATOM 1344 C CA . ILE A 1 175 ? -1.869 4.594 -7.127 1.00 95.81 175 ILE A CA 1
ATOM 1345 C C . ILE A 1 175 ? -1.497 6.013 -7.527 1.00 95.81 175 ILE A C 1
ATOM 1347 O O . ILE A 1 175 ? -1.764 6.419 -8.658 1.00 95.81 175 ILE A O 1
ATOM 1351 N N . GLN A 1 176 ? -0.860 6.748 -6.618 1.00 93.12 176 GLN A N 1
ATOM 1352 C CA . GLN A 1 176 ? -0.291 8.057 -6.912 1.00 93.12 176 GLN A CA 1
ATOM 1353 C C . GLN A 1 176 ? 1.232 7.993 -6.813 1.00 93.12 176 GLN A C 1
ATOM 1355 O O . GLN A 1 176 ? 1.779 7.675 -5.760 1.00 93.12 176 GLN A O 1
ATOM 1360 N N . VAL A 1 177 ? 1.928 8.295 -7.909 1.00 92.75 177 VAL A N 1
ATOM 1361 C CA . VAL A 1 177 ? 3.396 8.265 -8.004 1.00 92.75 177 VAL A CA 1
ATOM 1362 C C . VAL A 1 177 ? 3.854 9.454 -8.843 1.00 92.75 177 VAL A C 1
ATOM 1364 O O . VAL A 1 177 ? 3.297 9.720 -9.905 1.00 92.75 177 VAL A O 1
ATOM 1367 N N . LEU A 1 178 ? 4.859 10.193 -8.356 1.00 89.94 178 LEU A N 1
ATOM 1368 C CA . LEU A 1 178 ? 5.436 11.366 -9.038 1.00 89.94 178 LEU A CA 1
ATOM 1369 C C . LEU A 1 178 ? 4.386 12.395 -9.517 1.00 89.94 178 LEU A C 1
ATOM 1371 O O . LEU A 1 178 ? 4.482 12.937 -10.615 1.00 89.94 178 LEU A O 1
ATOM 1375 N N . GLY A 1 179 ? 3.347 12.629 -8.709 1.00 86.56 179 GLY A N 1
ATOM 1376 C CA . GLY A 1 179 ? 2.276 13.589 -9.012 1.00 86.56 179 GLY A CA 1
ATOM 1377 C C . GLY A 1 179 ? 1.241 13.098 -10.033 1.00 86.56 179 GLY A C 1
ATOM 1378 O O . GLY A 1 179 ? 0.277 13.809 -10.306 1.00 86.56 179 GLY A O 1
ATOM 1379 N N . LYS A 1 180 ? 1.400 11.882 -10.569 1.00 90.25 180 LYS A N 1
ATOM 1380 C CA . LYS A 1 180 ? 0.437 11.230 -11.463 1.00 90.25 180 LYS A CA 1
ATOM 1381 C C . LYS A 1 180 ? -0.425 10.244 -10.687 1.00 90.25 180 LYS A C 1
ATOM 1383 O O . LYS A 1 180 ? 0.039 9.631 -9.731 1.00 90.25 180 LYS A O 1
ATOM 1388 N N . GLU A 1 181 ? -1.667 10.089 -11.125 1.00 91.62 181 GLU A N 1
ATOM 1389 C CA . GLU A 1 181 ? -2.660 9.199 -10.524 1.00 91.62 181 GLU A CA 1
ATOM 1390 C C . GLU A 1 181 ? -3.096 8.147 -11.544 1.00 91.62 181 GLU A C 1
ATOM 1392 O O . GLU A 1 181 ? -3.438 8.481 -12.681 1.00 91.62 181 GLU A O 1
ATOM 1397 N N . PHE A 1 182 ? -3.115 6.890 -11.109 1.00 94.19 182 PHE A N 1
ATOM 1398 C CA . PHE A 1 182 ? -3.466 5.728 -11.913 1.00 94.19 182 PHE A CA 1
ATOM 1399 C C . PHE A 1 182 ? -4.587 4.944 -11.235 1.00 94.19 182 PHE A C 1
ATOM 1401 O O . PHE A 1 182 ? -4.539 4.693 -10.028 1.00 94.19 182 PHE A O 1
ATOM 1408 N N . THR A 1 183 ? -5.593 4.551 -12.015 1.00 95.69 183 THR A N 1
ATOM 1409 C CA . THR A 1 183 ? -6.716 3.731 -11.547 1.00 95.69 183 THR A CA 1
ATOM 1410 C C . THR A 1 183 ? -6.518 2.296 -12.002 1.00 95.69 183 THR A C 1
ATOM 1412 O O . THR A 1 183 ? -6.288 2.051 -13.184 1.00 95.69 183 THR A O 1
ATOM 1415 N N . TYR A 1 184 ? -6.662 1.356 -11.075 1.00 97.06 184 TYR A N 1
ATOM 1416 C CA . TYR A 1 184 ? -6.609 -0.071 -11.355 1.00 97.06 184 TYR A CA 1
ATOM 1417 C C . TYR A 1 184 ? -7.920 -0.733 -10.957 1.00 97.06 184 TYR A C 1
ATOM 1419 O O . TYR A 1 184 ? -8.465 -0.453 -9.886 1.00 97.06 184 TYR A O 1
ATOM 1427 N N . GLU A 1 185 ? -8.412 -1.627 -11.809 1.00 97.12 185 GLU A N 1
ATOM 1428 C CA . GLU A 1 185 ? -9.603 -2.432 -11.550 1.00 97.12 185 GLU A CA 1
ATOM 1429 C C . GLU A 1 185 ? -9.212 -3.896 -11.346 1.00 97.12 185 GLU A C 1
ATOM 1431 O O . GLU A 1 185 ? -8.502 -4.484 -12.159 1.00 97.12 185 GLU A O 1
ATOM 1436 N N . VAL A 1 186 ? -9.649 -4.485 -10.233 1.00 98.38 186 VAL A N 1
ATOM 1437 C CA . VAL A 1 186 ? -9.314 -5.857 -9.844 1.00 98.38 186 VAL A CA 1
ATOM 1438 C C . VAL A 1 186 ? -9.876 -6.834 -10.872 1.00 98.38 186 VAL A C 1
ATOM 1440 O O . VAL A 1 186 ? -11.086 -6.882 -11.091 1.00 98.38 186 VAL A O 1
ATOM 1443 N N . ASP A 1 187 ? -9.012 -7.671 -11.445 1.00 97.69 187 ASP A N 1
ATOM 1444 C CA . ASP A 1 187 ? -9.392 -8.725 -12.395 1.00 97.69 187 ASP A CA 1
ATOM 1445 C C . ASP A 1 187 ? -9.112 -10.141 -11.888 1.00 97.69 187 ASP A C 1
ATOM 1447 O O . ASP A 1 187 ? -9.788 -11.084 -12.311 1.00 97.69 187 ASP A O 1
ATOM 1451 N N . GLN A 1 188 ? -8.175 -10.290 -10.950 1.00 97.56 188 GLN A N 1
ATOM 1452 C CA . GLN A 1 188 ? -7.713 -11.583 -10.467 1.00 97.56 188 GLN A CA 1
ATOM 1453 C C . GLN A 1 188 ? -7.457 -11.556 -8.961 1.00 97.56 188 GLN A C 1
ATOM 1455 O O . GLN A 1 188 ? -6.929 -10.598 -8.394 1.00 97.56 188 GLN A O 1
ATOM 1460 N N . LYS A 1 189 ? -7.783 -12.678 -8.315 1.00 97.88 189 LYS A N 1
ATOM 1461 C CA . LYS A 1 189 ? -7.446 -12.953 -6.922 1.00 97.88 189 LYS A CA 1
ATOM 1462 C C . LYS A 1 189 ? -7.033 -14.409 -6.765 1.00 97.88 189 LYS A C 1
ATOM 1464 O O . LYS A 1 189 ? -7.786 -15.295 -7.164 1.00 97.88 189 LYS A O 1
ATOM 1469 N N . LYS A 1 190 ? -5.862 -14.653 -6.181 1.00 97.50 190 LYS A N 1
ATOM 1470 C CA . LYS A 1 190 ? -5.296 -15.999 -6.014 1.00 97.50 190 LYS A CA 1
ATOM 1471 C C . LYS A 1 190 ? -4.604 -16.146 -4.666 1.00 97.50 190 LYS A C 1
ATOM 1473 O O . LYS A 1 190 ? -4.087 -15.176 -4.122 1.00 97.50 190 LYS A O 1
ATOM 1478 N N . VAL A 1 191 ? -4.585 -17.368 -4.144 1.00 97.12 191 VAL A N 1
ATOM 1479 C CA . VAL A 1 191 ? -3.732 -17.756 -3.016 1.00 97.12 191 VAL A CA 1
ATOM 1480 C C . VAL A 1 191 ? -2.670 -18.695 -3.562 1.00 97.12 191 VAL A C 1
ATOM 1482 O O . VAL A 1 191 ? -3.007 -19.670 -4.227 1.00 97.12 191 VAL A O 1
ATOM 1485 N N . VAL A 1 192 ? -1.405 -18.377 -3.311 1.00 95.69 192 VAL A N 1
ATOM 1486 C CA . VAL A 1 192 ? -0.253 -19.117 -3.836 1.00 95.69 192 VAL A CA 1
ATOM 1487 C C . VAL A 1 192 ? 0.753 -19.406 -2.728 1.00 95.69 192 VAL A C 1
ATOM 1489 O O . VAL A 1 192 ? 0.769 -18.719 -1.705 1.00 95.69 192 VAL A O 1
ATOM 1492 N N . ILE A 1 193 ? 1.602 -20.411 -2.918 1.00 93.75 193 ILE A N 1
ATOM 1493 C CA . ILE A 1 193 ? 2.792 -20.595 -2.078 1.00 93.75 193 ILE A CA 1
ATOM 1494 C C . ILE A 1 193 ? 3.833 -19.499 -2.392 1.00 93.75 193 ILE A C 1
ATOM 1496 O O . ILE A 1 193 ? 3.822 -18.983 -3.513 1.00 93.75 193 ILE A O 1
ATOM 1500 N N . PRO A 1 194 ? 4.704 -19.104 -1.442 1.00 89.25 194 PRO A N 1
ATOM 1501 C CA . PRO A 1 194 ? 5.686 -18.030 -1.644 1.00 89.25 194 PRO A CA 1
ATOM 1502 C C . PRO A 1 194 ? 6.608 -18.222 -2.855 1.00 89.25 194 PRO A C 1
ATOM 1504 O O . PRO A 1 194 ? 7.060 -17.238 -3.433 1.00 89.25 194 PRO A O 1
ATOM 1507 N N . GLU A 1 195 ? 6.857 -19.471 -3.240 1.00 90.06 195 GLU A N 1
ATOM 1508 C CA . GLU A 1 195 ? 7.726 -19.866 -4.348 1.00 90.06 195 GLU A CA 1
ATOM 1509 C C . GLU A 1 195 ? 7.073 -19.628 -5.722 1.00 90.06 195 GLU A C 1
ATOM 1511 O O . GLU A 1 195 ? 7.744 -19.492 -6.745 1.00 90.06 195 GLU A O 1
ATOM 1516 N N . ASN A 1 196 ? 5.741 -19.550 -5.772 1.00 92.00 196 ASN A N 1
ATOM 1517 C CA . ASN A 1 196 ? 5.021 -19.370 -7.024 1.00 92.00 196 ASN A CA 1
ATOM 1518 C C . ASN A 1 196 ? 4.920 -17.883 -7.390 1.00 92.00 196 ASN A C 1
ATOM 1520 O O . ASN A 1 196 ? 4.028 -17.161 -6.940 1.00 92.00 196 ASN A O 1
ATOM 1524 N N . VAL A 1 197 ? 5.831 -17.455 -8.262 1.00 91.38 197 VAL A N 1
ATOM 1525 C CA . VAL A 1 197 ? 5.917 -16.078 -8.772 1.00 91.38 197 VAL A CA 1
ATOM 1526 C C . VAL A 1 197 ? 5.373 -15.911 -10.193 1.00 91.38 197 VAL A C 1
ATOM 1528 O O . VAL A 1 197 ? 5.470 -14.828 -10.762 1.00 91.38 197 VAL A O 1
ATOM 1531 N N . GLN A 1 198 ? 4.781 -16.957 -10.778 1.00 92.56 198 GLN A N 1
ATOM 1532 C CA . GLN A 1 198 ? 4.350 -16.959 -12.184 1.00 92.56 198 GLN A CA 1
ATOM 1533 C C . GLN A 1 198 ? 3.294 -15.883 -12.469 1.00 92.56 198 GLN A C 1
ATOM 1535 O O . GLN A 1 198 ? 3.298 -15.274 -13.529 1.00 92.56 198 GLN A O 1
ATOM 1540 N N . ASP A 1 199 ? 2.428 -15.600 -11.496 1.00 92.94 199 ASP A N 1
ATOM 1541 C CA . ASP A 1 199 ? 1.408 -14.550 -11.577 1.00 92.94 199 ASP A CA 1
ATOM 1542 C C . ASP A 1 199 ? 1.960 -13.123 -11.378 1.00 92.94 199 ASP A C 1
ATOM 1544 O O . ASP A 1 199 ? 1.192 -12.164 -11.435 1.00 92.94 199 ASP A O 1
ATOM 1548 N N . LEU A 1 200 ? 3.264 -12.968 -11.119 1.00 92.81 200 LEU A N 1
ATOM 1549 C CA . LEU A 1 200 ? 3.945 -11.693 -10.849 1.00 92.81 200 LEU A CA 1
ATOM 1550 C C . LEU A 1 200 ? 4.914 -11.279 -11.968 1.00 92.81 200 LEU A C 1
ATOM 1552 O O . LEU A 1 200 ? 5.622 -10.276 -11.841 1.00 92.81 200 LEU A O 1
ATOM 1556 N N . VAL A 1 201 ? 4.969 -12.049 -13.055 1.00 90.88 201 VAL A N 1
ATOM 1557 C CA . VAL A 1 201 ? 5.795 -11.731 -14.224 1.00 90.88 201 VAL A CA 1
ATOM 1558 C C . VAL A 1 201 ? 5.151 -10.627 -15.061 1.00 90.88 201 VAL A C 1
ATOM 1560 O O . VAL A 1 201 ? 3.947 -10.368 -14.985 1.00 90.88 201 VAL A O 1
ATOM 1563 N N . LYS A 1 202 ? 5.962 -9.943 -15.866 1.00 88.81 202 LYS A N 1
ATOM 1564 C CA . LYS A 1 202 ? 5.470 -8.920 -16.793 1.00 88.81 202 LYS A CA 1
ATOM 1565 C C . LYS A 1 202 ? 4.756 -9.578 -17.974 1.00 88.81 202 LYS A C 1
ATOM 1567 O O . LYS A 1 202 ? 5.254 -10.557 -18.524 1.00 88.81 202 LYS A O 1
ATOM 1572 N N . HIS A 1 203 ? 3.635 -8.999 -18.386 1.00 85.31 203 HIS A N 1
ATOM 1573 C CA . HIS A 1 203 ? 2.892 -9.391 -19.581 1.00 85.31 203 HIS A CA 1
ATOM 1574 C C . HIS A 1 203 ? 2.731 -8.152 -20.454 1.00 85.31 203 HIS A C 1
ATOM 1576 O O . HIS A 1 203 ? 2.284 -7.122 -19.967 1.00 85.31 203 HIS A O 1
ATOM 1582 N N . HIS A 1 204 ? 3.193 -8.220 -21.700 1.00 85.31 204 HIS A N 1
ATOM 1583 C CA . HIS A 1 204 ? 3.096 -7.108 -22.638 1.00 85.31 204 HIS A CA 1
ATOM 1584 C C . HIS A 1 204 ? 1.926 -7.364 -23.598 1.00 85.31 204 HIS A C 1
ATOM 1586 O O . HIS A 1 204 ? 1.879 -8.454 -24.172 1.00 85.31 204 HIS A O 1
ATOM 1592 N N . PRO A 1 205 ? 1.054 -6.372 -23.873 1.00 90.00 205 PRO A N 1
ATOM 1593 C CA . PRO A 1 205 ? 1.164 -4.948 -23.524 1.00 90.00 205 PRO A CA 1
ATOM 1594 C C . PRO A 1 205 ? 0.478 -4.544 -22.209 1.00 90.00 205 PRO A C 1
ATOM 1596 O O . PRO A 1 205 ? 0.374 -3.347 -21.930 1.00 90.00 205 PRO A O 1
ATOM 1599 N N . GLU A 1 206 ? -0.016 -5.495 -21.418 1.00 91.19 206 GLU A N 1
ATOM 1600 C CA . GLU A 1 206 ? -0.824 -5.198 -20.240 1.00 91.19 206 GLU A CA 1
ATOM 1601 C C . GLU A 1 206 ? -0.057 -4.408 -19.167 1.00 91.19 206 GLU A C 1
ATOM 1603 O O . GLU A 1 206 ? 1.148 -4.559 -18.974 1.00 91.19 206 GLU A O 1
ATOM 1608 N N . ASN A 1 207 ? -0.775 -3.545 -18.446 1.00 95.50 207 ASN A N 1
ATOM 1609 C CA . ASN A 1 207 ? -0.251 -2.852 -17.276 1.00 95.50 207 ASN A CA 1
ATOM 1610 C C . ASN A 1 207 ? -0.999 -3.344 -16.038 1.00 95.50 207 ASN A C 1
ATOM 1612 O O . ASN A 1 207 ? -2.221 -3.194 -15.944 1.00 95.50 207 ASN A O 1
ATOM 1616 N N . PHE A 1 208 ? -0.259 -3.929 -15.101 1.00 97.12 208 PHE A N 1
ATOM 1617 C CA . PHE A 1 208 ? -0.805 -4.543 -13.903 1.00 97.12 208 PHE A CA 1
ATOM 1618 C C . PHE A 1 208 ? -0.181 -3.984 -12.627 1.00 97.12 208 PHE A C 1
ATOM 1620 O O . PHE A 1 208 ? 1.011 -3.682 -12.543 1.00 97.12 208 PHE A O 1
ATOM 1627 N N . VAL A 1 209 ? -0.988 -3.965 -11.571 1.00 98.00 209 VAL A N 1
ATOM 1628 C CA . VAL A 1 209 ? -0.505 -3.893 -10.193 1.00 98.00 209 VAL A CA 1
ATOM 1629 C C . VAL A 1 209 ? -1.055 -5.089 -9.434 1.00 98.00 209 VAL A C 1
ATOM 1631 O O . VAL A 1 209 ? -2.269 -5.296 -9.399 1.00 98.00 209 VAL A O 1
ATOM 1634 N N . THR A 1 210 ? -0.176 -5.849 -8.783 1.00 98.25 210 THR A N 1
ATOM 1635 C CA . THR A 1 210 ? -0.570 -6.917 -7.859 1.00 98.25 210 THR A CA 1
ATOM 1636 C C . THR A 1 210 ? -0.284 -6.513 -6.420 1.00 98.25 210 THR A C 1
ATOM 1638 O O . THR A 1 210 ? 0.849 -6.212 -6.050 1.00 98.25 210 THR A O 1
ATOM 1641 N N . LEU A 1 211 ? -1.326 -6.532 -5.591 1.00 98.38 211 LEU A N 1
ATOM 1642 C CA . LEU A 1 211 ? -1.240 -6.372 -4.146 1.00 98.38 211 LEU A CA 1
ATOM 1643 C C . LEU A 1 211 ? -0.970 -7.732 -3.502 1.00 98.38 211 LEU A C 1
ATOM 1645 O O . LEU A 1 211 ? -1.685 -8.699 -3.775 1.00 98.38 211 LEU A O 1
ATOM 1649 N N . VAL A 1 212 ? 0.034 -7.797 -2.632 1.00 96.75 212 VAL A N 1
ATOM 1650 C CA . VAL A 1 212 ? 0.495 -9.033 -1.995 1.00 96.75 212 VAL A CA 1
ATOM 1651 C C . VAL A 1 212 ? 0.442 -8.904 -0.483 1.00 96.75 212 VAL A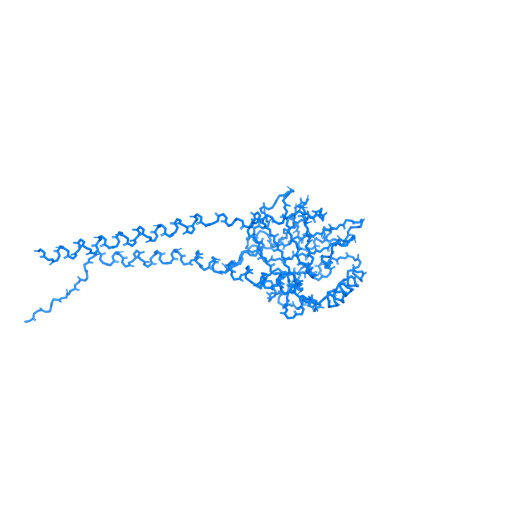 C 1
ATOM 1653 O O . VAL A 1 212 ? 0.930 -7.935 0.096 1.00 96.75 212 VAL A O 1
ATOM 1656 N N . THR A 1 213 ? -0.124 -9.905 0.181 1.00 94.94 213 THR A N 1
ATOM 1657 C CA . THR A 1 213 ? -0.039 -10.024 1.638 1.00 94.94 213 THR A CA 1
ATOM 1658 C C . THR A 1 213 ? 0.079 -11.480 2.071 1.00 94.94 213 THR A C 1
ATOM 1660 O O . THR A 1 213 ? -0.134 -12.395 1.271 1.00 94.94 213 THR A O 1
ATOM 1663 N N . CYS A 1 214 ? 0.441 -11.713 3.330 1.00 93.00 214 CYS A N 1
ATOM 1664 C CA . CYS A 1 214 ? 0.531 -13.057 3.888 1.00 93.00 214 CYS A CA 1
ATOM 1665 C C . CYS A 1 214 ? -0.865 -13.624 4.195 1.00 93.00 214 CYS A C 1
ATOM 1667 O O . CYS A 1 214 ? -1.812 -12.901 4.495 1.00 93.00 214 CYS A O 1
ATOM 1669 N N . THR A 1 215 ? -1.018 -14.942 4.084 1.00 90.88 215 THR A N 1
ATOM 1670 C CA . THR A 1 215 ? -2.279 -15.636 4.385 1.00 90.88 215 THR A CA 1
ATOM 1671 C C . THR A 1 215 ? -2.006 -17.111 4.721 1.00 90.88 215 THR A C 1
ATOM 1673 O O . THR A 1 215 ? -0.977 -17.627 4.289 1.00 90.88 215 THR A O 1
ATOM 1676 N N . PRO A 1 216 ? -2.864 -17.824 5.474 1.00 87.81 216 PRO A N 1
ATOM 1677 C CA . PRO A 1 216 ? -3.937 -17.295 6.312 1.00 87.81 216 PRO A CA 1
ATOM 1678 C C . PRO A 1 216 ? -3.388 -16.534 7.523 1.00 87.81 216 PRO A C 1
ATOM 1680 O O . PRO A 1 216 ? -2.211 -16.646 7.872 1.00 87.81 216 PRO A O 1
ATOM 1683 N N . TYR A 1 217 ? -4.250 -15.724 8.138 1.00 83.06 217 TYR A N 1
ATOM 1684 C CA . TYR A 1 217 ? -3.908 -14.861 9.269 1.00 83.06 217 TYR A CA 1
ATOM 1685 C C . TYR A 1 217 ? -3.192 -15.640 10.381 1.00 83.06 217 TYR A C 1
ATOM 1687 O O . TYR A 1 217 ? -3.665 -16.691 10.806 1.00 83.06 217 TYR A O 1
ATOM 1695 N N . GLY A 1 218 ? -2.054 -15.125 10.852 1.00 78.88 218 GLY A N 1
ATOM 1696 C CA . GLY A 1 218 ? -1.271 -15.730 11.936 1.00 78.88 218 GLY A CA 1
ATOM 1697 C C . GLY A 1 218 ? -0.444 -16.959 11.537 1.00 78.88 218 GLY A C 1
ATOM 1698 O O . GLY A 1 218 ? 0.472 -17.314 12.269 1.00 78.88 218 GLY A O 1
ATOM 1699 N N . VAL A 1 219 ? -0.707 -17.565 10.372 1.00 86.44 219 VAL A N 1
ATOM 1700 C CA . VAL A 1 219 ? 0.053 -18.715 9.846 1.00 86.44 219 VAL A CA 1
ATOM 1701 C C . VAL A 1 219 ? 1.037 -18.275 8.765 1.00 86.44 219 VAL A C 1
ATOM 1703 O O . VAL A 1 219 ? 2.179 -18.721 8.752 1.00 86.44 219 VAL A O 1
ATOM 1706 N N . ASN A 1 220 ? 0.614 -17.378 7.865 1.00 87.12 220 ASN A N 1
ATOM 1707 C CA . ASN A 1 220 ? 1.453 -16.771 6.824 1.00 87.12 220 ASN A CA 1
ATOM 1708 C C . ASN A 1 220 ? 2.168 -17.776 5.888 1.00 87.12 220 ASN A C 1
ATOM 1710 O O . ASN A 1 220 ? 3.191 -17.437 5.284 1.00 87.12 220 ASN A O 1
ATOM 1714 N N . SER A 1 221 ? 1.628 -18.992 5.741 1.00 88.38 221 SER A N 1
ATOM 1715 C CA . SER A 1 221 ? 2.197 -20.061 4.904 1.00 88.38 221 SER A CA 1
ATOM 1716 C C . SER A 1 221 ? 2.049 -19.813 3.403 1.00 88.38 221 SER A C 1
ATOM 1718 O O . SER A 1 221 ? 2.782 -20.386 2.610 1.00 88.38 221 SER A O 1
ATOM 1720 N N . HIS A 1 222 ? 1.120 -18.946 3.011 1.00 94.31 222 HIS A N 1
ATOM 1721 C CA . HIS A 1 222 ? 0.795 -18.610 1.631 1.00 94.31 222 HIS A CA 1
ATOM 1722 C C . HIS A 1 222 ? 0.817 -17.091 1.419 1.00 94.31 222 HIS A C 1
ATOM 1724 O O . HIS A 1 222 ? 0.996 -16.287 2.346 1.00 94.31 222 HIS A O 1
ATOM 1730 N N . ARG A 1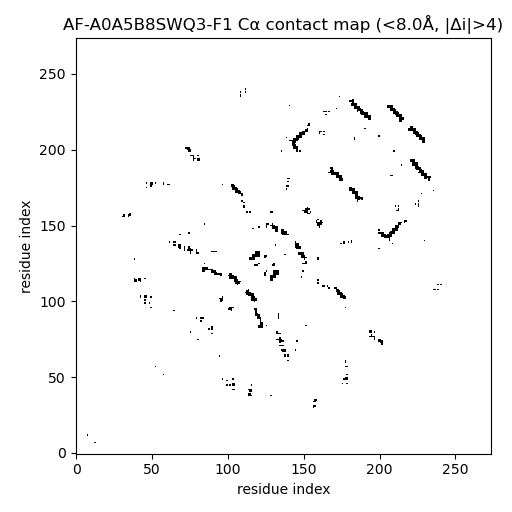 223 ? 0.632 -16.681 0.167 1.00 95.25 223 ARG A N 1
ATOM 1731 C CA . ARG A 1 223 ? 0.494 -15.294 -0.268 1.00 95.25 223 ARG A CA 1
ATOM 1732 C C . ARG A 1 223 ? -0.849 -15.109 -0.951 1.00 95.25 223 ARG A C 1
ATOM 1734 O O . ARG A 1 223 ? -1.223 -15.879 -1.830 1.00 95.25 223 ARG A O 1
ATOM 1741 N N . LEU A 1 224 ? -1.581 -14.088 -0.526 1.00 97.12 224 LEU A N 1
ATOM 1742 C CA . LEU A 1 224 ? -2.771 -13.619 -1.217 1.00 97.12 224 LEU A CA 1
ATOM 1743 C C . LEU A 1 224 ? -2.338 -12.581 -2.250 1.00 97.12 224 LEU A C 1
ATOM 1745 O O . LEU A 1 224 ? -1.772 -11.554 -1.879 1.00 97.12 224 LEU A O 1
ATOM 1749 N N . LEU A 1 225 ? -2.642 -12.851 -3.515 1.00 97.94 225 LEU A N 1
ATOM 1750 C CA . LEU A 1 225 ? -2.431 -11.959 -4.647 1.00 97.94 225 LEU A CA 1
ATOM 1751 C C . LEU A 1 225 ? -3.773 -11.352 -5.060 1.00 97.94 225 LEU A C 1
ATOM 1753 O O . LEU A 1 225 ? -4.733 -12.087 -5.306 1.00 97.94 225 LEU A O 1
ATOM 1757 N N . VAL A 1 226 ? -3.839 -10.028 -5.162 1.00 98.50 226 VAL A N 1
ATOM 1758 C CA . VAL A 1 226 ? -4.973 -9.296 -5.744 1.00 98.50 226 VAL A CA 1
ATOM 1759 C C . VAL A 1 226 ? -4.437 -8.416 -6.864 1.00 98.50 226 VAL A C 1
ATOM 1761 O O . VAL A 1 226 ? -3.779 -7.416 -6.591 1.00 98.50 226 VAL A O 1
ATOM 1764 N N . ARG A 1 227 ? -4.697 -8.791 -8.116 1.00 98.50 227 ARG A N 1
ATOM 1765 C CA . ARG A 1 227 ? -4.218 -8.066 -9.296 1.00 98.50 227 ARG A CA 1
ATOM 1766 C C . ARG A 1 227 ? -5.318 -7.185 -9.864 1.00 98.50 227 ARG A C 1
ATOM 1768 O O . ARG A 1 227 ? -6.470 -7.616 -9.956 1.00 98.50 227 ARG A O 1
ATOM 1775 N N . GLY A 1 228 ? -4.945 -5.978 -10.269 1.00 98.00 228 GLY A N 1
ATOM 1776 C CA . GLY A 1 228 ? -5.766 -5.136 -11.127 1.00 98.00 228 GLY A CA 1
ATOM 1777 C C . GLY A 1 228 ? -5.019 -4.680 -12.371 1.00 98.00 228 GLY A C 1
ATOM 1778 O O . GLY A 1 228 ? -3.800 -4.500 -12.331 1.00 98.00 228 GLY A O 1
ATOM 1779 N N . HIS A 1 229 ? -5.763 -4.486 -13.456 1.00 97.00 229 HIS A N 1
ATOM 1780 C CA . HIS A 1 229 ? -5.273 -3.879 -14.690 1.00 97.00 229 HIS A CA 1
ATOM 1781 C C . HIS A 1 229 ? -5.503 -2.374 -14.672 1.00 97.00 229 HIS A C 1
ATOM 1783 O O . HIS A 1 229 ? -6.475 -1.885 -14.086 1.00 97.00 229 HIS A O 1
ATOM 1789 N N . LEU A 1 230 ? -4.601 -1.646 -15.323 1.00 96.12 230 LEU A N 1
ATOM 1790 C CA . LEU A 1 230 ? -4.750 -0.218 -15.544 1.00 96.12 230 LEU A CA 1
ATOM 1791 C C . LEU A 1 230 ? -6.020 0.046 -16.359 1.00 96.12 230 LEU A C 1
ATOM 1793 O O . LEU A 1 230 ? -6.242 -0.561 -17.406 1.00 96.12 230 LEU A O 1
ATOM 1797 N N . THR A 1 231 ? -6.840 0.976 -15.887 1.00 93.31 231 THR A N 1
ATOM 1798 C CA . THR A 1 231 ? -8.040 1.441 -16.584 1.00 93.31 231 THR A CA 1
ATOM 1799 C C . THR A 1 231 ? -8.000 2.958 -16.749 1.00 93.31 231 THR A C 1
ATOM 1801 O O . THR A 1 231 ? -7.110 3.642 -16.233 1.00 93.31 231 THR A O 1
ATOM 1804 N N . ASN A 1 232 ? -8.961 3.499 -17.494 1.00 82.00 232 ASN A N 1
ATOM 1805 C CA . ASN A 1 232 ? -9.095 4.938 -17.683 1.00 82.00 232 ASN A CA 1
ATOM 1806 C C . ASN A 1 232 ? -9.277 5.652 -16.340 1.00 82.00 232 ASN A C 1
ATOM 1808 O O . ASN A 1 232 ? -9.786 5.083 -15.374 1.00 82.00 232 ASN A O 1
ATOM 1812 N N . LYS A 1 233 ? -8.866 6.922 -16.284 1.00 71.75 233 LYS A N 1
ATOM 1813 C CA . LYS A 1 233 ? -8.917 7.715 -15.056 1.00 71.75 233 LYS A CA 1
ATOM 1814 C C . LYS A 1 233 ? -10.360 7.825 -14.561 1.00 71.75 233 LYS A C 1
ATOM 1816 O O . LYS A 1 233 ? -11.190 8.478 -15.189 1.00 71.75 233 LYS A O 1
ATOM 1821 N N . VAL A 1 234 ? -10.638 7.203 -13.420 1.00 72.94 234 VAL A N 1
ATOM 1822 C CA . VAL A 1 234 ? -11.893 7.382 -12.691 1.00 72.94 234 VAL A CA 1
ATOM 1823 C C . VAL A 1 234 ? -11.574 8.235 -11.469 1.00 72.94 234 VAL A C 1
ATOM 1825 O O . VAL A 1 234 ? -10.611 7.918 -10.772 1.00 72.94 234 VAL A O 1
ATOM 1828 N N . PRO A 1 235 ? -12.341 9.302 -11.183 1.00 67.38 235 PRO A N 1
ATOM 1829 C CA . PRO A 1 235 ? -12.126 10.095 -9.982 1.00 67.38 235 PRO A CA 1
ATOM 1830 C C . PRO A 1 235 ? -12.142 9.201 -8.741 1.00 67.38 235 PRO A C 1
ATOM 1832 O O . PRO A 1 235 ? -13.049 8.377 -8.587 1.00 67.38 235 PRO A O 1
ATOM 1835 N N . ILE A 1 236 ? -11.157 9.367 -7.854 1.00 68.00 236 ILE A N 1
ATOM 1836 C CA . ILE A 1 236 ? -11.166 8.697 -6.553 1.00 68.00 236 ILE A CA 1
ATOM 1837 C C . ILE A 1 236 ? -12.462 9.114 -5.847 1.00 68.00 236 ILE A C 1
ATOM 1839 O O . ILE A 1 236 ? -12.647 10.311 -5.599 1.00 68.00 236 ILE A O 1
ATOM 1843 N N . PRO A 1 237 ? -13.380 8.182 -5.522 1.00 66.06 237 PRO A N 1
ATOM 1844 C CA . PRO A 1 237 ? -14.544 8.548 -4.736 1.00 66.06 237 PRO A CA 1
ATOM 1845 C C . PRO A 1 237 ? -14.040 9.104 -3.407 1.00 66.06 237 PRO A C 1
ATOM 1847 O O . PRO A 1 237 ? -13.128 8.531 -2.801 1.00 66.06 237 PRO A O 1
ATOM 1850 N N . ALA A 1 238 ? -14.609 10.227 -2.964 1.00 59.50 238 ALA A N 1
ATOM 1851 C CA . ALA A 1 238 ? -14.284 10.777 -1.658 1.00 59.50 238 ALA A CA 1
ATOM 1852 C C . ALA A 1 238 ? -14.376 9.645 -0.631 1.00 59.50 238 ALA A C 1
ATOM 1854 O O . ALA A 1 238 ? -15.367 8.915 -0.608 1.00 59.50 238 ALA A O 1
ATOM 1855 N N . VAL A 1 239 ? -13.324 9.460 0.173 1.00 57.22 239 VAL A N 1
ATOM 1856 C CA . VAL A 1 239 ? -13.329 8.475 1.256 1.00 57.22 239 VAL A CA 1
ATOM 1857 C C . VAL A 1 239 ? -14.397 8.919 2.251 1.00 57.22 239 VAL A C 1
ATOM 1859 O O . VAL A 1 239 ? -14.151 9.725 3.149 1.00 57.22 239 VAL A O 1
ATOM 1862 N N . ILE A 1 240 ? -15.614 8.428 2.048 1.00 49.03 240 ILE A N 1
ATOM 1863 C CA . ILE A 1 240 ? -16.699 8.500 3.009 1.00 49.03 240 ILE A CA 1
ATOM 1864 C C . ILE A 1 240 ? -16.318 7.517 4.096 1.00 49.03 240 ILE A C 1
ATOM 1866 O O . ILE A 1 240 ? -16.421 6.303 3.947 1.00 49.03 240 ILE A O 1
ATOM 1870 N N . TRP A 1 241 ? -15.768 8.064 5.173 1.00 53.50 241 TRP A N 1
ATOM 1871 C CA . TRP A 1 241 ? -15.521 7.345 6.405 1.00 53.50 241 TRP A CA 1
ATOM 1872 C C . TRP A 1 241 ? -16.866 6.798 6.894 1.00 53.50 241 TRP A C 1
ATOM 1874 O O . TRP A 1 241 ? -17.557 7.437 7.677 1.00 53.50 241 TRP A O 1
ATOM 1884 N N . GLU A 1 242 ? -17.257 5.602 6.471 1.00 52.59 242 GLU A N 1
ATOM 1885 C CA . GLU A 1 242 ? -18.477 4.963 6.972 1.00 52.59 242 GLU A CA 1
ATOM 1886 C C . GLU A 1 242 ? -18.427 4.710 8.488 1.00 52.59 242 GLU A C 1
ATOM 1888 O O . GLU A 1 242 ? -19.394 4.242 9.056 1.00 52.59 242 GLU A O 1
ATOM 1893 N N . GLN A 1 243 ? -17.338 5.040 9.189 1.00 54.69 243 GLN A N 1
ATOM 1894 C CA . GLN A 1 243 ? -17.186 4.807 10.625 1.00 54.69 243 GLN A CA 1
ATOM 1895 C C . GLN A 1 243 ? -17.516 6.013 11.518 1.00 54.69 243 GLN A C 1
ATOM 1897 O O . GLN A 1 243 ? -17.394 5.903 12.739 1.00 54.69 243 GLN A O 1
ATOM 1902 N N . TRP A 1 244 ? -17.983 7.147 10.969 1.00 60.59 244 TRP A N 1
ATOM 1903 C CA . TRP A 1 244 ? -18.469 8.253 11.814 1.00 60.59 244 TRP A CA 1
ATOM 1904 C C . TRP A 1 244 ? -19.645 7.834 12.686 1.00 60.59 244 TRP A C 1
ATOM 1906 O O . TRP A 1 244 ? -19.710 8.277 13.826 1.00 60.59 244 TRP A O 1
ATOM 1916 N N . TRP A 1 245 ? -20.536 6.956 12.210 1.00 65.12 245 TRP A N 1
ATOM 1917 C CA . TRP A 1 245 ? -21.632 6.475 13.053 1.00 65.12 245 TRP A CA 1
ATOM 1918 C C . TRP A 1 245 ? -21.106 5.658 14.232 1.00 65.12 245 TRP A C 1
ATOM 1920 O O . TRP A 1 245 ? -21.652 5.774 15.319 1.00 65.12 245 TRP A O 1
ATOM 1930 N N . PHE A 1 246 ? -20.025 4.886 14.068 1.00 68.75 246 PHE A N 1
ATOM 1931 C CA . PHE A 1 246 ? -19.444 4.116 15.169 1.00 68.75 246 PHE A CA 1
ATOM 1932 C C . PHE A 1 246 ? -18.836 5.050 16.215 1.00 68.75 246 PHE A C 1
ATOM 1934 O O . PHE A 1 246 ? -19.094 4.888 17.403 1.00 68.75 246 PHE A O 1
ATOM 1941 N N . MET A 1 247 ? -18.110 6.085 15.778 1.00 68.62 247 MET A N 1
ATOM 1942 C CA . MET A 1 247 ? -17.590 7.123 16.675 1.00 68.62 247 MET A CA 1
ATOM 1943 C C . MET A 1 247 ? -18.713 7.947 17.315 1.00 68.62 247 MET A C 1
ATOM 1945 O O . MET A 1 247 ? -18.615 8.295 18.487 1.00 68.62 247 MET A O 1
ATOM 1949 N N . ALA A 1 248 ? -19.794 8.220 16.583 1.00 74.06 248 ALA A N 1
ATOM 1950 C CA . ALA A 1 248 ? -20.976 8.895 17.102 1.00 74.06 248 ALA A CA 1
ATOM 1951 C C . ALA A 1 248 ? -21.708 8.026 18.131 1.00 74.06 248 ALA A C 1
ATOM 1953 O O . ALA A 1 248 ? -22.072 8.535 19.181 1.00 74.06 248 ALA A O 1
ATOM 1954 N N . LEU A 1 249 ? -21.859 6.718 17.900 1.00 79.56 249 LEU A N 1
ATOM 1955 C CA . LEU A 1 249 ? -22.416 5.779 18.877 1.00 79.56 249 LEU A CA 1
ATOM 1956 C C . LEU A 1 249 ? -21.520 5.652 20.109 1.00 79.56 249 LEU A C 1
ATOM 1958 O O . LEU A 1 249 ? -22.031 5.621 21.224 1.00 79.56 249 LEU A O 1
ATOM 1962 N N . LEU A 1 250 ? -20.197 5.634 19.932 1.00 78.62 250 LEU A N 1
ATOM 1963 C CA . LEU A 1 250 ? -19.244 5.672 21.041 1.00 78.62 250 LEU A CA 1
ATOM 1964 C C . LEU A 1 250 ? -19.387 6.969 21.842 1.00 78.62 250 LEU A C 1
ATOM 1966 O O . LEU A 1 250 ? -19.464 6.925 23.066 1.00 78.62 250 LEU A O 1
ATOM 1970 N N . ALA A 1 251 ? -19.481 8.116 21.167 1.00 82.00 251 ALA A N 1
ATOM 1971 C CA . ALA A 1 251 ? -19.671 9.414 21.803 1.00 82.00 251 ALA A CA 1
ATOM 1972 C C . ALA A 1 251 ? -21.017 9.497 22.538 1.00 82.00 251 ALA A C 1
ATOM 1974 O O . ALA A 1 251 ? -21.055 9.920 23.689 1.00 82.00 251 ALA A O 1
ATOM 1975 N N . VAL A 1 252 ? -22.106 9.029 21.923 1.00 85.88 252 VAL A N 1
ATOM 1976 C CA . VAL A 1 252 ? -23.432 8.926 22.550 1.00 85.88 252 VAL A CA 1
ATOM 1977 C C . VAL A 1 252 ? -23.383 7.994 23.759 1.00 85.88 252 VAL A C 1
ATOM 1979 O O . VAL A 1 252 ? -23.909 8.344 24.812 1.00 85.88 252 VAL A O 1
ATOM 1982 N N . GLY A 1 253 ? -22.696 6.854 23.650 1.00 81.50 253 GLY A N 1
ATOM 1983 C CA . GLY A 1 253 ? -22.473 5.926 24.756 1.00 81.50 253 GLY A CA 1
ATOM 1984 C C . GLY A 1 253 ? -21.719 6.575 25.918 1.00 81.50 253 GLY A C 1
ATOM 1985 O O . GLY A 1 253 ? -22.142 6.451 27.065 1.00 81.50 253 GLY A O 1
ATOM 1986 N N . ILE A 1 254 ? -20.660 7.338 25.630 1.00 83.69 254 ILE A N 1
ATOM 1987 C CA . ILE A 1 254 ? -19.903 8.106 26.630 1.00 83.69 254 ILE A CA 1
ATOM 1988 C C . ILE A 1 254 ? -20.782 9.197 27.266 1.00 83.69 254 ILE A C 1
ATOM 1990 O O . ILE A 1 254 ? -20.768 9.353 28.484 1.00 83.69 254 ILE A O 1
ATOM 1994 N N . ILE A 1 255 ? -21.585 9.923 26.482 1.00 87.75 255 ILE A N 1
ATOM 1995 C CA . ILE A 1 255 ? -22.494 10.968 26.985 1.00 87.75 255 ILE A CA 1
ATOM 1996 C C . ILE A 1 255 ? -23.563 10.361 27.898 1.00 87.75 255 ILE A C 1
ATOM 1998 O O . ILE A 1 255 ? -23.754 10.834 29.018 1.00 87.75 255 ILE A O 1
ATOM 2002 N N . MET A 1 256 ? -24.229 9.288 27.461 1.00 83.50 256 MET A N 1
ATOM 2003 C CA . MET A 1 256 ? -25.195 8.558 28.283 1.00 83.50 256 MET A CA 1
ATOM 2004 C C . MET A 1 256 ? -24.556 8.061 29.578 1.00 83.50 256 MET A C 1
ATOM 2006 O O . MET A 1 256 ? -25.145 8.191 30.650 1.00 83.50 256 MET A O 1
ATOM 2010 N N . PHE A 1 257 ? -23.332 7.544 29.494 1.00 80.75 257 PHE A N 1
ATOM 2011 C CA . PHE A 1 257 ? -22.586 7.084 30.653 1.00 80.75 257 PHE A CA 1
ATOM 2012 C C . PHE A 1 257 ? -22.292 8.221 31.650 1.00 80.75 257 PHE A C 1
ATOM 2014 O O . PHE A 1 257 ? -22.523 8.061 32.851 1.00 80.75 257 PHE A O 1
ATOM 2021 N N . ILE A 1 258 ? -21.865 9.394 31.171 1.00 86.44 258 ILE A N 1
ATOM 2022 C CA . ILE A 1 258 ? -21.648 10.583 32.011 1.00 86.44 258 ILE A CA 1
ATOM 2023 C C . ILE A 1 258 ? -22.958 11.021 32.680 1.00 86.44 258 ILE A C 1
ATOM 2025 O O . ILE A 1 258 ? -22.969 11.299 33.879 1.00 86.44 258 ILE A O 1
ATOM 2029 N N . LEU A 1 259 ? -24.078 11.034 31.951 1.00 86.88 259 LEU A N 1
ATOM 2030 C CA . LEU A 1 259 ? -25.391 11.394 32.502 1.00 86.88 259 LEU A CA 1
ATOM 2031 C C . LEU A 1 259 ? -25.847 10.420 33.601 1.00 86.88 259 LEU A C 1
ATOM 2033 O O . LEU A 1 259 ? -26.356 10.848 34.643 1.00 86.88 259 LEU A O 1
ATOM 2037 N N . ILE A 1 260 ? -25.617 9.119 33.413 1.00 85.44 260 ILE A N 1
ATOM 2038 C CA . ILE A 1 260 ? -25.888 8.092 34.428 1.00 85.44 260 ILE A CA 1
ATOM 2039 C C . ILE A 1 260 ? -25.001 8.311 35.664 1.00 85.44 260 ILE A C 1
ATOM 2041 O O . ILE A 1 260 ? -25.484 8.264 36.794 1.00 85.44 260 ILE A O 1
ATOM 2045 N N . MET A 1 261 ? -23.719 8.635 35.485 1.00 82.44 261 MET A N 1
ATOM 2046 C CA . MET A 1 261 ? -22.833 8.942 36.613 1.00 82.44 261 MET A CA 1
ATOM 2047 C C . MET A 1 261 ? -23.273 10.191 37.385 1.00 82.44 261 MET A C 1
ATOM 2049 O O . MET A 1 261 ? -23.346 10.159 38.614 1.00 82.44 261 MET A O 1
ATOM 2053 N N . VAL A 1 262 ? -23.636 11.271 36.687 1.00 88.31 262 VAL A N 1
ATOM 2054 C CA . VAL A 1 262 ? -24.124 12.511 37.314 1.00 88.31 262 VAL A CA 1
ATOM 2055 C C . VAL A 1 262 ? -25.411 12.263 38.102 1.00 88.31 262 VAL A C 1
ATOM 2057 O O . VAL A 1 262 ? -25.557 12.766 39.218 1.00 88.31 262 VAL A O 1
ATOM 2060 N N . THR A 1 263 ? -26.343 11.476 37.558 1.00 88.19 263 THR A N 1
ATOM 2061 C CA . THR A 1 263 ? -27.600 11.142 38.249 1.00 88.19 263 THR A CA 1
ATOM 2062 C C . THR A 1 263 ? -27.363 10.277 39.486 1.00 88.19 263 THR A C 1
ATOM 2064 O O . THR A 1 263 ? -27.938 10.565 40.538 1.00 88.19 263 THR A O 1
ATOM 2067 N N . ILE A 1 264 ? -26.460 9.292 39.420 1.00 84.75 264 ILE A N 1
ATOM 2068 C CA . ILE A 1 264 ? -26.062 8.480 40.581 1.00 84.75 264 ILE A CA 1
ATOM 2069 C C . ILE A 1 264 ? -25.415 9.351 41.667 1.00 84.75 264 ILE A C 1
ATOM 2071 O O . ILE A 1 264 ? -25.802 9.251 42.832 1.00 84.75 264 ILE A O 1
ATOM 2075 N N . VAL A 1 265 ? -24.475 10.233 41.311 1.00 85.00 265 VAL A N 1
ATOM 2076 C CA . VAL A 1 265 ? -23.801 11.132 42.268 1.00 85.00 265 VAL A CA 1
ATOM 2077 C C . VAL A 1 265 ? -24.809 12.072 42.930 1.00 85.00 265 VAL A C 1
ATOM 2079 O O . VAL A 1 265 ? -24.828 12.172 44.157 1.00 85.00 265 VAL A O 1
ATOM 2082 N N . LYS A 1 266 ? -25.701 12.701 42.149 1.00 86.25 266 LYS A N 1
ATOM 2083 C CA . LYS A 1 266 ? -26.780 13.549 42.686 1.00 86.25 266 LYS A CA 1
ATOM 2084 C C . LYS A 1 266 ? -27.676 12.780 43.655 1.00 86.25 266 LYS A C 1
ATOM 2086 O O . LYS A 1 266 ? -27.994 13.295 44.724 1.00 86.25 266 LYS A O 1
ATOM 2091 N N . HIS A 1 267 ? -28.062 11.553 43.308 1.00 83.56 267 HIS A N 1
ATOM 2092 C CA . HIS A 1 267 ? -28.907 10.719 44.160 1.00 83.56 267 HIS A CA 1
ATOM 2093 C C . HIS A 1 267 ? -28.214 10.350 45.481 1.00 83.56 267 HIS A C 1
ATOM 2095 O O . HIS A 1 267 ? -28.825 10.431 46.547 1.00 83.56 267 HIS A O 1
ATOM 2101 N N . LEU A 1 268 ? -26.928 9.990 45.433 1.00 79.31 268 LEU A N 1
ATOM 2102 C CA . LEU A 1 268 ? -26.138 9.679 46.627 1.00 79.31 268 LEU A CA 1
ATOM 2103 C C . LEU A 1 268 ? -25.936 10.909 47.521 1.00 79.31 268 LEU A C 1
ATOM 2105 O O . LEU A 1 268 ? -26.091 10.801 48.736 1.00 79.31 268 LEU A O 1
ATOM 2109 N N . TRP A 1 269 ? -25.674 12.077 46.931 1.00 81.62 269 TRP A N 1
ATOM 2110 C CA . TRP A 1 269 ? -25.536 13.338 47.661 1.00 81.62 269 TRP A CA 1
ATOM 2111 C C . TRP A 1 269 ? -26.834 13.743 48.370 1.00 81.62 269 TRP A C 1
ATOM 2113 O O . TRP A 1 269 ? -26.817 14.126 49.539 1.00 81.62 269 TRP A O 1
ATOM 2123 N N . HIS A 1 270 ? -27.981 13.582 47.704 1.00 80.31 270 HIS A N 1
ATOM 2124 C CA . HIS A 1 270 ? -29.286 13.833 48.317 1.00 80.31 270 HIS A CA 1
ATOM 2125 C C . HIS A 1 270 ? -29.602 12.869 49.465 1.00 80.31 270 HIS A C 1
ATOM 2127 O O . HIS A 1 270 ? -30.222 13.276 50.445 1.00 80.31 270 HIS A O 1
ATOM 2133 N N . LYS A 1 271 ? -29.174 11.605 49.357 1.00 78.50 271 LYS A N 1
ATOM 2134 C CA . LYS A 1 271 ? -29.359 10.593 50.403 1.00 78.50 271 LYS A CA 1
ATOM 2135 C C . LYS A 1 271 ? -28.465 10.826 51.627 1.00 78.50 271 LYS A C 1
ATOM 2137 O O . LYS A 1 271 ? -28.846 10.414 52.707 1.00 78.50 271 LYS A O 1
ATOM 2142 N N . GLN A 1 272 ? -27.306 11.467 51.471 1.00 75.12 272 GLN A N 1
ATOM 2143 C CA . GLN A 1 272 ? -26.429 11.849 52.588 1.00 75.12 272 GLN A CA 1
ATOM 2144 C C . GLN A 1 272 ? -26.888 13.117 53.326 1.00 75.12 272 GLN A C 1
ATOM 2146 O O . GLN A 1 272 ? -26.461 13.342 54.453 1.00 75.12 272 GLN A O 1
ATOM 2151 N N . ARG A 1 273 ? -27.714 13.959 52.689 1.00 69.12 273 ARG A N 1
ATOM 2152 C CA . ARG A 1 273 ? -28.285 15.180 53.289 1.00 69.12 273 ARG A CA 1
ATOM 2153 C C . ARG A 1 273 ? -29.622 14.965 54.011 1.00 69.12 273 ARG A C 1
ATOM 2155 O O . ARG A 1 273 ? -30.110 15.907 54.627 1.00 69.12 273 ARG A O 1
ATOM 2162 N N . ARG A 1 274 ? -30.225 13.783 53.885 1.00 52.81 274 ARG A N 1
ATOM 2163 C CA . ARG A 1 274 ? -31.391 13.344 54.663 1.00 52.81 274 ARG A CA 1
ATOM 2164 C C . ARG A 1 274 ? -30.925 12.419 55.772 1.00 52.81 274 ARG A C 1
ATOM 2166 O O . ARG A 1 274 ? -31.540 12.486 56.851 1.00 52.81 274 ARG A O 1
#

Sequence (274 aa):
MVARNDCMPKKWFSTLVFLLGFVIFVSPFLLQGYHALRQTQVARKVDRRAMTLDTQVVNQLTKKAEKRNNSNKTGVSESTMQSLGKKQQADDTGFAIPDSDALGTISIPKINLHLPIYDGVSEKVLQKGAGLLPGSSIPLGGQGEHAVITGHSGLPNKTLFTYIGRLKKGDRFFIQVLGKEFTYEVDQKKVVIPENVQDLVKHHPENFVTLVTCTPYGVNSHRLLVRGHLTNKVPIPAVIWEQWWFMALLAVGIIMFILIMVTIVKHLWHKQRR

Mean predicted aligned error: 9.46 Å

Radius of gyration: 25.03 Å; Cα contacts (8 Å, |Δi|>4): 481; chains: 1; bounding box: 50×41×95 Å

Organism: Leuconostoc pseudomesenteroides (NCBI:txid33968)

Foldseek 3Di:
DDDPPPDPPPVVVVVVVVVVVVCVVCVLVVLLVVLQVVQQVLQVVQLVLLQPDDPVLLVVLVVVQVVLQVVQAWAAALVLLVCAAPQPCQDQVPRADVVRQAQWWKAFLVVRDIHTEHEGRYNVRLVNAKYWGPSAGDQPVAFQHETEIEHEADDSRYHHCVCVVVDDFQGWMWIGGSNDIWIWTWDDKDKAASSDCVVRTTDGRWHKYWYWYADDHPPSRIIIITMTTTDPDDPDPPNPVPCVVVVVVVVVVVVVVVVVVVVVVVVVVVVVVD

Nearest PDB structures (foldseek):
  2wts-assembly2_B  TM=9.093E-01  e=2.350E-22  Streptococcus pneumoniae TIGR4
  2w1j-assembly2_B  TM=9.125E-01  e=7.951E-22  Streptococcus pneumoniae TIGR4
  4g1j-assembly1_A  TM=8.559E-01  e=8.981E-22  Streptococcus agalactiae serogroup V
  2xwg-assembly1_A  TM=8.922E-01  e=2.270E-20  Actinomyces oris
  2xwg-assembly3_C  TM=9.025E-01  e=2.036E-19  Actinomyces oris

pLDDT: mean 84.21, std 12.38, range [40.75, 98.5]

InterPro domains:
  IPR005754 Sortase family [PF04203] (106-230)
  IPR005754 Sortase family [TIGR01076] (104-229)
  IPR023365 Sortase domain superfamily [G3DSA:2.40.260.10] (39-235)
  IPR023365 Sortase domain superfamily [SSF63817] (97-234)
  IPR042002 Sortase C [cd05827] (100-229)